Protein AF-A0A3B8XWA9-F1 (afdb_monomer)

pLDDT: mean 73.66, std 16.04, range [28.45, 91.81]

Nearest PDB structures (foldseek):
  8vh8-assembly4_D  TM=7.458E-01  e=8.414E-03  Pasteurella multocida
  8vh8-assembly2_B  TM=6.620E-01  e=1.532E-02  Pasteurella multocida
  8vh8-assembly3_C  TM=6.550E-01  e=2.068E-02  Pasteurella multocida
  8vh7-assembly2_B  TM=6.957E-01  e=3.767E-02  Pasteurella multocida
  8vh7-assembly1_A  TM=6.372E-01  e=3.767E-02  Pasteurella multocida

Secondary structure (DSSP, 8-state):
--------HHHHHHH-HHHHHHHHHHHHHT---HHHHHHH-HHHHHHT--HHHHIIIIITTTT--SBTTB-HHHHHHH-HHHHHHT--HHHHIIIIITTTT--SS-------HHHHHHHHT-S-----HHHHHHHH-SSPPEEEEEPPS-HHHHHHHHHHHHH--TT--EEEEEE-GGGHHHHHHHHHHSTT-TTEEEEE-TT-SSHHHHHHHHHHHHTTS-EEE--TT--PPTTHHHHHHHHHTTSTT--------TTS-TT--S--

Mean predicted aligned error: 17.24 Å

Radius of gyration: 25.48 Å; Cα contacts (8 Å, |Δi|>4): 300; chains: 1; bounding box: 52×44×78 Å

Foldseek 3Di:
DDPPDADPLVCCVVVPVPVNVVLVLVVVVPQADQVVQCVVCVVVVVVPYRSSVCCQPPVLVVQHGRHPQAGSVVQCVVCVVCVVVPDRSVSCCSPPVVVVVHGRYDPCPPPQPVNVVVVVVPPDDPPDPVLVVLLVDFDAEEEEEEDDPDLVLLLQQVVLCVVAVPRLYQYEYEYEPVCVVSLVVSCVVCVVPPSYHYDYDNQPPDDVSVVVVQVVVCPGHHYHYDYSNDRDGHCRVVNFSSVQSVDPPRDGDDDDDPPDDPPPPDDD

Structure (mmCIF, N/CA/C/O backbone):
data_AF-A0A3B8XWA9-F1
#
_entry.id   AF-A0A3B8XWA9-F1
#
loop_
_atom_site.group_PDB
_atom_site.id
_atom_site.type_symbol
_atom_site.label_atom_id
_atom_site.label_alt_id
_atom_site.label_comp_id
_atom_site.label_asym_id
_atom_site.label_entity_id
_atom_site.label_seq_id
_atom_site.pdbx_PDB_ins_code
_atom_site.Cartn_x
_atom_site.Cartn_y
_atom_site.Cartn_z
_atom_site.occupancy
_atom_site.B_iso_or_equiv
_atom_site.auth_seq_id
_atom_site.auth_comp_id
_atom_site.auth_asym_id
_atom_site.auth_atom_id
_atom_site.pdbx_PDB_model_num
ATOM 1 N N . MET A 1 1 ? -20.666 -5.558 46.101 1.00 30.00 1 MET A N 1
ATOM 2 C CA . MET A 1 1 ? -21.770 -5.109 45.220 1.00 30.00 1 MET A CA 1
ATOM 3 C C . MET A 1 1 ? -21.198 -4.136 44.196 1.00 30.00 1 MET A C 1
ATOM 5 O O . MET A 1 1 ? -20.876 -3.016 44.558 1.00 30.00 1 MET A O 1
ATOM 9 N N . SER A 1 2 ? -20.956 -4.597 42.965 1.00 31.28 2 SER A N 1
ATOM 10 C CA . SER A 1 2 ? -20.293 -3.818 41.907 1.00 31.28 2 SER A CA 1
ATOM 11 C C . SER A 1 2 ? -21.334 -3.043 41.097 1.00 31.28 2 SER A C 1
ATOM 13 O O . SER A 1 2 ? -22.046 -3.619 40.278 1.00 31.28 2 SER A O 1
ATOM 15 N N . PHE A 1 3 ? -21.460 -1.740 41.350 1.00 36.22 3 PHE A N 1
ATOM 16 C CA . PHE A 1 3 ? -22.240 -0.825 40.513 1.00 36.22 3 PHE A CA 1
ATOM 17 C C . PHE A 1 3 ? -21.370 -0.359 39.336 1.00 36.22 3 PHE A C 1
ATOM 19 O O . PHE A 1 3 ? -20.832 0.741 39.345 1.00 36.22 3 PHE A O 1
ATOM 26 N N . ARG A 1 4 ? -21.220 -1.197 38.307 1.00 38.09 4 ARG A N 1
ATOM 27 C CA . ARG A 1 4 ? -20.762 -0.751 36.979 1.00 38.09 4 ARG A CA 1
ATOM 28 C C . ARG A 1 4 ? -21.943 -0.790 36.014 1.00 38.09 4 ARG A C 1
ATOM 30 O O . ARG A 1 4 ? -21.987 -1.598 35.098 1.00 38.09 4 ARG A O 1
ATOM 37 N N . LYS A 1 5 ? -22.949 0.049 36.272 1.00 40.16 5 LYS A N 1
ATOM 38 C CA . LYS A 1 5 ? -23.930 0.410 35.242 1.00 40.16 5 LYS A CA 1
ATOM 39 C C . LYS A 1 5 ? -23.351 1.591 34.472 1.00 40.16 5 LYS A C 1
ATOM 41 O O . LYS A 1 5 ? -22.810 2.498 35.101 1.00 40.16 5 LYS A O 1
ATOM 46 N N . ALA A 1 6 ? -23.427 1.529 33.144 1.00 49.97 6 ALA A N 1
ATOM 47 C CA . ALA A 1 6 ? -22.939 2.556 32.233 1.00 49.97 6 ALA A CA 1
ATOM 48 C C . ALA A 1 6 ? -23.319 3.953 32.742 1.00 49.97 6 ALA A C 1
ATOM 50 O O . ALA A 1 6 ? -24.500 4.242 32.935 1.00 49.97 6 ALA A O 1
ATOM 51 N N . VAL A 1 7 ? -22.321 4.801 33.000 1.00 54.22 7 VAL A N 1
ATOM 52 C CA . VAL A 1 7 ? -22.567 6.215 33.282 1.00 54.22 7 VAL A CA 1
ATOM 53 C C . VAL A 1 7 ? -23.039 6.825 31.962 1.00 54.22 7 VAL A C 1
ATOM 55 O O . VAL A 1 7 ? -22.277 6.795 30.995 1.00 54.22 7 VAL A O 1
ATOM 58 N N . PRO A 1 8 ? -24.274 7.348 31.873 1.00 64.56 8 PRO A N 1
ATOM 59 C CA . PRO A 1 8 ? -24.744 7.990 30.652 1.00 64.56 8 PRO A CA 1
ATOM 60 C C . PRO A 1 8 ? -23.759 9.088 30.237 1.00 64.56 8 PRO A C 1
ATOM 62 O O . PRO A 1 8 ? -23.341 9.870 31.095 1.00 64.56 8 PRO A O 1
ATOM 65 N N . ARG A 1 9 ? -23.411 9.187 28.942 1.00 66.38 9 ARG A N 1
ATOM 66 C CA . ARG A 1 9 ? -22.448 10.187 28.42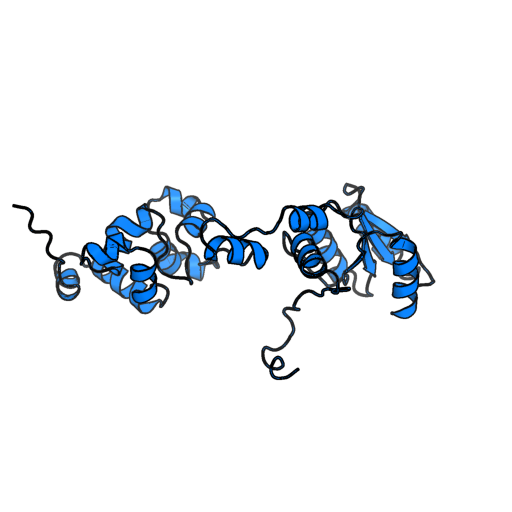0 1.00 66.38 9 ARG A CA 1
ATOM 67 C C . ARG A 1 9 ? -22.746 11.617 28.908 1.00 66.38 9 ARG A C 1
ATOM 69 O O . ARG A 1 9 ? -21.832 12.408 29.121 1.00 66.38 9 ARG A O 1
ATOM 76 N N . LEU A 1 10 ? -24.021 11.921 29.170 1.00 61.59 10 LEU A N 1
ATOM 77 C CA . LEU A 1 10 ? -24.498 13.186 29.734 1.00 61.59 10 LEU A CA 1
ATOM 78 C C . LEU A 1 10 ? -23.863 13.543 31.095 1.00 61.59 10 LEU A C 1
ATOM 80 O O . LEU A 1 10 ? -23.607 14.715 31.364 1.00 61.59 10 LEU A O 1
ATOM 84 N N . LEU A 1 11 ? -23.581 12.547 31.942 1.00 66.69 11 LEU A N 1
ATOM 85 C CA . LEU A 1 11 ? -22.991 12.744 33.268 1.00 66.69 11 LEU A CA 1
ATOM 86 C C . LEU A 1 11 ? -21.462 12.867 33.229 1.00 66.69 11 LEU A C 1
ATOM 88 O O . LEU A 1 11 ? -20.888 13.438 34.155 1.00 66.69 11 LEU A O 1
ATOM 92 N N . LEU A 1 12 ? -20.788 12.427 32.157 1.00 70.31 12 LEU A N 1
ATOM 93 C CA . LEU A 1 12 ? -19.329 12.582 32.033 1.00 70.31 12 LEU A CA 1
ATOM 94 C C . LEU A 1 12 ? -18.908 14.050 32.112 1.00 70.31 12 LEU A C 1
ATOM 96 O O . LEU A 1 12 ? -17.922 14.370 32.760 1.00 70.31 12 LEU A O 1
ATOM 100 N N . ARG A 1 13 ? -19.705 14.970 31.556 1.00 68.12 13 ARG A N 1
ATOM 101 C CA . ARG A 1 13 ? -19.424 16.417 31.622 1.00 68.12 13 ARG A CA 1
ATOM 102 C C . ARG A 1 13 ? -19.354 16.968 33.053 1.00 68.12 13 ARG A C 1
ATOM 104 O O . ARG A 1 13 ? -18.745 18.017 33.265 1.00 68.12 13 ARG A O 1
ATOM 111 N N . LEU A 1 14 ? -19.978 16.284 34.012 1.00 66.44 14 LEU A N 1
ATOM 112 C CA . LEU A 1 14 ? -20.013 16.681 35.417 1.00 66.44 14 LEU A CA 1
ATOM 113 C C . LEU A 1 14 ? -18.864 16.067 36.226 1.00 66.44 14 LEU A C 1
ATOM 115 O O . LEU A 1 14 ? -18.338 16.741 37.106 1.00 66.44 14 LEU A O 1
ATOM 119 N N . PHE A 1 15 ? -18.467 14.828 35.920 1.00 73.44 15 PHE A N 1
ATOM 120 C CA . PHE A 1 15 ? -17.533 14.054 36.751 1.00 73.44 15 PHE A CA 1
ATOM 121 C C . PHE A 1 15 ? -16.150 13.832 36.125 1.00 73.44 15 PHE A C 1
ATOM 123 O O . PHE A 1 15 ? -15.192 13.618 36.859 1.00 73.44 15 PHE A O 1
ATOM 130 N N . ASP A 1 16 ? -16.028 13.909 34.799 1.00 77.75 16 ASP A N 1
ATOM 131 C CA . ASP A 1 16 ? -14.776 13.703 34.065 1.00 77.75 16 ASP A CA 1
ATOM 132 C C . ASP A 1 16 ? -14.780 14.526 32.762 1.00 77.75 16 ASP A C 1
ATOM 134 O O . ASP A 1 16 ? -15.146 14.071 31.671 1.00 77.75 16 ASP A O 1
ATOM 138 N N . ARG A 1 17 ? -14.411 15.805 32.900 1.00 82.25 17 ARG A N 1
ATOM 139 C CA . ARG A 1 17 ? -14.421 16.774 31.792 1.00 82.25 17 ARG A CA 1
ATOM 140 C C . ARG A 1 17 ? -13.423 16.424 30.693 1.00 82.25 17 ARG A C 1
ATOM 142 O O . ARG A 1 17 ? -13.677 16.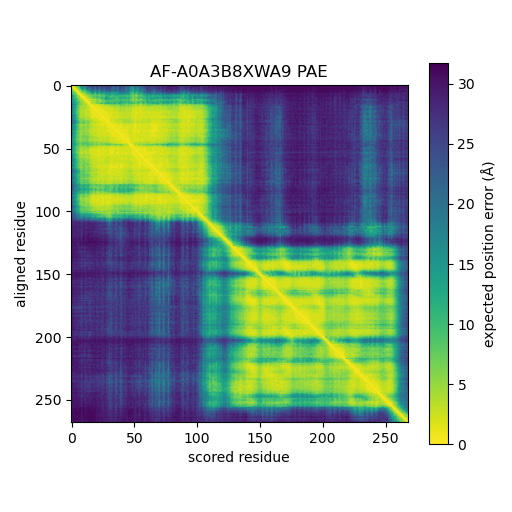747 29.533 1.00 82.25 17 ARG A O 1
ATOM 149 N N . GLU A 1 18 ? -12.304 15.803 31.051 1.00 83.12 18 GLU A N 1
ATOM 150 C CA . GLU A 1 18 ? -11.282 15.395 30.092 1.00 83.12 18 GLU A CA 1
ATOM 151 C C . GLU A 1 18 ? -11.801 14.245 29.229 1.00 83.12 18 GLU A C 1
ATOM 153 O O . GLU A 1 18 ? -11.830 14.362 28.001 1.00 83.12 18 GLU A O 1
ATOM 158 N N . LYS A 1 19 ? -12.350 13.197 29.854 1.00 83.19 19 LYS A N 1
ATOM 159 C CA . LYS A 1 19 ? -13.009 12.112 29.121 1.00 83.19 19 LYS A CA 1
ATOM 160 C C . LYS A 1 19 ? -14.159 12.631 28.261 1.00 83.19 19 LYS A C 1
ATOM 162 O O . LYS A 1 19 ? -14.264 12.249 27.100 1.00 83.19 19 LYS A O 1
ATOM 167 N N . ALA A 1 20 ? -14.980 13.554 28.766 1.00 84.06 20 ALA A N 1
ATOM 168 C CA . ALA A 1 20 ? -16.049 14.161 27.969 1.00 84.06 20 ALA A CA 1
ATOM 169 C C . ALA A 1 20 ? -15.527 14.920 26.729 1.00 84.06 20 ALA A C 1
ATOM 171 O O . ALA A 1 20 ? -16.173 14.889 25.674 1.00 84.06 20 ALA A O 1
ATOM 172 N N . ARG A 1 21 ? -14.358 15.576 26.824 1.00 87.06 21 ARG A N 1
ATOM 173 C CA . ARG A 1 21 ? -13.680 16.179 25.663 1.00 87.06 21 ARG A CA 1
ATOM 174 C C . ARG A 1 21 ? -13.218 15.114 24.676 1.00 87.06 21 ARG A C 1
ATOM 176 O O . ARG A 1 21 ? -13.464 15.288 23.489 1.00 87.06 21 ARG A O 1
ATOM 183 N N . HIS A 1 22 ? -12.596 14.033 25.143 1.00 90.62 22 HIS A N 1
ATOM 184 C CA . HIS A 1 22 ? -12.156 12.936 24.273 1.00 90.62 22 HIS A CA 1
ATOM 185 C C . HIS A 1 22 ? -13.323 12.274 23.538 1.00 90.62 22 HIS A C 1
ATOM 187 O O . HIS A 1 22 ? -13.231 12.065 22.332 1.00 90.62 22 HIS A O 1
ATOM 193 N N . VAL A 1 23 ? -14.444 12.040 24.226 1.00 88.69 23 VAL A N 1
ATOM 194 C CA . VAL A 1 23 ? -15.682 11.545 23.603 1.00 88.69 23 VAL A CA 1
ATOM 195 C C . VAL A 1 23 ? -16.131 12.485 22.484 1.00 88.69 23 VAL A C 1
ATOM 197 O O . VAL A 1 23 ? -16.277 12.054 21.346 1.00 88.69 23 VAL A O 1
ATOM 200 N N . SER A 1 24 ? -16.258 13.781 22.785 1.00 89.44 24 SER A N 1
ATOM 201 C CA . SER A 1 24 ? -16.711 14.776 21.800 1.00 89.44 24 SER A CA 1
ATOM 202 C C . SER A 1 24 ? -15.750 14.891 20.606 1.00 89.44 24 SER A C 1
ATOM 204 O O . SER A 1 24 ? -16.184 15.098 19.476 1.00 89.44 24 SER A O 1
ATOM 206 N N . LEU A 1 25 ? -14.441 14.757 20.851 1.00 91.38 25 LEU A N 1
ATOM 207 C CA . LEU A 1 25 ? -13.406 14.808 19.819 1.00 91.38 25 LEU A CA 1
ATOM 208 C C . LEU A 1 25 ? -13.497 13.607 18.868 1.00 91.38 25 LEU A C 1
ATOM 210 O O . LEU A 1 25 ? -13.414 13.782 17.655 1.00 91.38 25 LEU A O 1
ATOM 214 N N . ILE A 1 26 ? -13.680 12.403 19.416 1.00 91.75 26 ILE A N 1
ATOM 215 C CA . ILE A 1 26 ? -13.811 11.174 18.630 1.00 91.75 26 ILE A CA 1
ATOM 216 C C . ILE A 1 26 ? -15.114 11.192 17.826 1.00 91.75 26 ILE A C 1
ATOM 218 O O . ILE A 1 26 ? -15.071 10.967 16.618 1.00 91.75 26 ILE A O 1
ATOM 222 N N . GLU A 1 27 ? -16.247 11.520 18.450 1.00 88.50 27 GLU A N 1
ATOM 223 C CA . GLU A 1 27 ? -17.543 11.612 17.759 1.00 88.50 27 GLU A CA 1
ATOM 224 C C . GLU A 1 27 ? -17.496 12.619 16.605 1.00 88.50 27 GLU A C 1
ATOM 226 O O . GLU A 1 27 ? -17.903 12.308 15.488 1.00 88.50 27 GLU A O 1
ATOM 231 N N . GLY A 1 28 ? -16.937 13.809 16.848 1.00 87.81 28 GLY A N 1
ATOM 232 C CA . GLY A 1 28 ? -16.822 14.855 15.832 1.00 87.81 28 GLY A CA 1
ATOM 233 C C . GLY A 1 28 ? -15.852 14.526 14.693 1.00 87.81 28 GLY A C 1
ATOM 234 O O . GLY A 1 28 ? -15.875 15.200 13.666 1.00 87.81 28 GLY A O 1
ATOM 235 N N . SER A 1 29 ? -14.999 13.509 14.854 1.00 89.56 29 SER A N 1
ATOM 236 C CA . SER A 1 29 ? -14.026 13.122 13.829 1.00 89.56 29 SER A CA 1
ATOM 237 C C . SER A 1 29 ? -14.597 12.242 12.718 1.00 89.56 29 SER A C 1
ATOM 239 O O . SER A 1 29 ? -14.017 12.202 11.635 1.00 89.56 29 SER A O 1
ATOM 241 N N . GLY A 1 30 ? -15.685 11.511 12.989 1.00 88.31 30 GLY A N 1
ATOM 242 C CA . GLY A 1 30 ? -16.221 10.487 12.085 1.00 88.31 30 GLY A CA 1
ATOM 243 C C . GLY A 1 30 ? -15.343 9.235 11.925 1.00 88.31 30 GLY A C 1
ATOM 244 O O . GLY A 1 30 ? -15.622 8.417 11.058 1.00 88.31 30 GLY A O 1
ATOM 245 N N . LEU A 1 31 ? -14.282 9.071 12.727 1.00 87.75 31 LEU A N 1
ATOM 246 C CA . LEU A 1 31 ? -13.380 7.908 12.658 1.00 87.75 31 LEU A CA 1
ATOM 247 C C . LEU A 1 31 ? -13.811 6.735 13.545 1.00 87.75 31 LEU A C 1
ATOM 249 O O . LEU A 1 31 ? -13.231 5.657 13.442 1.00 87.75 31 LEU A O 1
ATOM 253 N N . PHE A 1 32 ? -14.794 6.946 14.423 1.00 91.81 32 PHE A N 1
ATOM 254 C CA . PHE A 1 32 ? -15.370 5.894 15.253 1.00 91.81 32 PHE A CA 1
ATOM 255 C C . PHE A 1 32 ? -16.709 5.454 14.672 1.00 91.81 32 PHE A C 1
ATOM 257 O O . PHE A 1 32 ? -17.654 6.244 14.637 1.00 91.81 32 PHE A O 1
ATOM 264 N N . ASP A 1 33 ? -16.782 4.197 14.250 1.00 89.38 33 ASP A N 1
ATOM 265 C CA . ASP A 1 33 ? -17.985 3.594 13.688 1.00 89.38 33 ASP A CA 1
ATOM 266 C C . ASP A 1 33 ? -18.582 2.628 14.716 1.00 89.38 33 ASP A C 1
ATOM 268 O O . ASP A 1 33 ? -18.026 1.570 15.003 1.00 89.38 33 ASP A O 1
ATOM 272 N N . VAL A 1 34 ? -19.706 3.030 15.313 1.00 88.12 34 VAL A N 1
ATOM 273 C CA . VAL A 1 34 ? -20.351 2.283 16.401 1.00 88.12 34 VAL A CA 1
ATOM 274 C C . VAL A 1 34 ? -20.854 0.923 15.924 1.00 88.12 34 VAL A C 1
ATOM 276 O O . VAL A 1 34 ? -20.669 -0.072 16.629 1.00 88.12 34 VAL A O 1
ATOM 279 N N . ASP A 1 35 ? -21.490 0.883 14.755 1.00 88.19 35 ASP A N 1
ATOM 280 C CA . ASP A 1 35 ? -22.113 -0.331 14.231 1.00 88.19 35 ASP A CA 1
ATOM 281 C C . ASP A 1 35 ? -21.033 -1.333 13.815 1.00 88.19 35 ASP A C 1
ATOM 283 O O . ASP A 1 35 ? -21.095 -2.506 14.194 1.00 88.19 35 ASP A O 1
ATOM 287 N N . TRP A 1 36 ? -19.984 -0.848 13.144 1.00 87.81 36 TRP A N 1
ATOM 288 C CA . TRP A 1 36 ? -18.813 -1.652 12.801 1.00 87.81 36 TRP A CA 1
ATOM 289 C C . TRP A 1 36 ? -18.099 -2.179 14.050 1.00 87.81 36 TRP A C 1
ATOM 291 O O . TRP A 1 36 ? -17.808 -3.370 14.137 1.00 87.81 36 TRP A O 1
ATOM 301 N N . TYR A 1 37 ? -17.871 -1.330 15.058 1.00 86.06 37 TYR A N 1
ATOM 302 C CA . TYR A 1 37 ? -17.159 -1.719 16.279 1.00 86.06 37 TYR A CA 1
ATOM 303 C C . TYR A 1 37 ? -17.893 -2.826 17.045 1.00 86.06 37 TYR A C 1
ATOM 305 O O . TYR A 1 37 ? -17.273 -3.750 17.569 1.00 86.06 37 TYR A O 1
ATOM 313 N N . LEU A 1 38 ? -19.225 -2.762 17.103 1.00 85.56 38 LEU A N 1
ATOM 314 C CA . LEU A 1 38 ? -20.043 -3.799 17.733 1.00 85.56 38 LEU A CA 1
ATOM 315 C C . LEU A 1 38 ? -20.097 -5.095 16.916 1.00 85.56 38 LEU A C 1
ATOM 317 O O . LEU A 1 38 ? -20.190 -6.177 17.503 1.00 85.56 38 LEU A O 1
ATOM 321 N N . GLN A 1 39 ? -20.044 -4.992 15.588 1.00 84.44 39 GLN A N 1
ATOM 322 C CA . GLN A 1 39 ? -19.980 -6.143 14.693 1.00 84.44 39 GLN A CA 1
ATOM 323 C C . GLN A 1 39 ? -18.631 -6.869 14.805 1.00 84.44 39 GLN A C 1
ATOM 325 O O . GLN A 1 39 ? -18.611 -8.097 14.907 1.00 84.44 39 GLN A O 1
ATOM 330 N N . GLU A 1 40 ? -17.530 -6.117 14.835 1.00 82.44 40 GLU A N 1
ATOM 331 C CA . GLU A 1 40 ? -16.162 -6.644 14.908 1.00 82.44 40 GLU A CA 1
ATOM 332 C C . GLU A 1 40 ? -15.822 -7.186 16.306 1.00 82.44 40 GLU A C 1
ATOM 334 O O . GLU A 1 40 ? -15.096 -8.174 16.441 1.00 82.44 40 GLU A O 1
ATOM 339 N N . TYR A 1 41 ? -16.400 -6.597 17.362 1.00 84.56 41 TYR A N 1
ATOM 340 C CA . TYR A 1 41 ? -16.145 -6.977 18.754 1.00 84.56 41 TYR A CA 1
ATOM 341 C C . TYR A 1 41 ? -17.406 -7.482 19.485 1.00 84.56 41 TYR A C 1
ATOM 343 O O . TYR A 1 41 ? -17.985 -6.777 20.324 1.00 84.56 41 TYR A O 1
ATOM 351 N N . PRO A 1 42 ? -17.828 -8.747 19.248 1.00 84.06 42 PRO A N 1
ATOM 352 C CA . PRO A 1 42 ? -19.021 -9.325 19.872 1.00 84.06 42 PRO A CA 1
ATOM 353 C C . PRO A 1 42 ? -18.983 -9.400 21.403 1.00 84.06 42 PRO A C 1
ATOM 355 O O . PRO A 1 42 ? -20.027 -9.506 22.046 1.00 84.06 42 PRO A O 1
ATOM 358 N N . ASP A 1 43 ? -17.799 -9.404 22.016 1.00 82.94 43 ASP A N 1
ATOM 359 C CA . ASP A 1 43 ? -17.637 -9.338 23.470 1.00 82.94 43 ASP A CA 1
ATOM 360 C C . ASP A 1 43 ? -18.117 -7.992 24.033 1.00 82.94 43 ASP A C 1
ATOM 362 O O . ASP A 1 43 ? -18.822 -7.971 25.046 1.00 82.94 43 ASP A O 1
ATOM 366 N N . VAL A 1 44 ? -17.850 -6.893 23.322 1.00 86.12 44 VAL A N 1
ATOM 367 C CA . VAL A 1 44 ? -18.361 -5.557 23.663 1.00 86.12 44 VAL A CA 1
ATOM 368 C C . VAL A 1 44 ? -19.871 -5.511 23.472 1.00 86.12 44 VAL A C 1
ATOM 370 O O . VAL A 1 44 ? -20.579 -5.068 24.380 1.00 86.12 44 VAL A O 1
ATOM 373 N N . ALA A 1 45 ? -20.381 -6.065 22.368 1.00 80.62 45 ALA A N 1
ATOM 374 C CA . ALA A 1 45 ? -21.820 -6.142 22.107 1.00 80.62 45 ALA A CA 1
ATOM 375 C C . ALA A 1 45 ? -22.589 -6.876 23.220 1.00 80.62 45 ALA A C 1
ATOM 377 O O . ALA A 1 45 ? -23.667 -6.446 23.625 1.00 80.62 45 ALA A O 1
ATOM 378 N N . ARG A 1 46 ? -22.015 -7.950 23.777 1.00 83.62 46 ARG A N 1
ATOM 379 C CA . ARG A 1 46 ? -22.617 -8.704 24.895 1.00 83.62 46 ARG A CA 1
ATOM 380 C C . ARG A 1 46 ? -22.499 -7.997 26.246 1.00 83.62 46 ARG A C 1
ATOM 382 O O . ARG A 1 46 ? -23.251 -8.324 27.162 1.00 83.62 46 ARG A O 1
ATOM 389 N N . SER A 1 47 ? -21.556 -7.068 26.390 1.00 77.69 47 SER A N 1
ATOM 390 C CA . SER A 1 47 ? -21.291 -6.369 27.653 1.00 77.69 47 SER A CA 1
ATOM 391 C C . SER A 1 47 ? -22.288 -5.243 27.959 1.00 77.69 47 SER A C 1
ATOM 393 O O . SER A 1 47 ? -22.351 -4.783 29.101 1.00 77.69 47 SER A O 1
ATOM 395 N N . SER A 1 48 ? -23.068 -4.796 26.965 1.00 77.56 48 SER A N 1
ATOM 396 C CA . SER A 1 48 ? -23.979 -3.639 27.058 1.00 77.56 48 SER A CA 1
ATOM 397 C C . SER A 1 48 ? -23.301 -2.345 27.541 1.00 77.56 48 SER A C 1
ATOM 399 O O . SER A 1 48 ? -23.960 -1.450 28.078 1.00 77.56 48 SER A O 1
ATOM 401 N N . VAL A 1 49 ? -21.978 -2.244 27.385 1.00 82.00 49 VAL A N 1
ATOM 402 C CA . VAL A 1 49 ? -21.206 -1.026 27.640 1.00 82.00 49 VAL A CA 1
ATOM 403 C C . VAL A 1 49 ? -21.282 -0.130 26.409 1.00 82.00 49 VAL A C 1
ATOM 405 O O . VAL A 1 49 ? -21.371 -0.600 25.279 1.00 82.00 49 VAL A O 1
ATOM 408 N N . ASP A 1 50 ? -21.242 1.179 26.634 1.00 86.00 50 ASP A N 1
ATOM 409 C CA . ASP A 1 50 ? -21.114 2.159 25.564 1.00 86.00 50 ASP A CA 1
ATOM 410 C C . ASP A 1 50 ? -19.837 1.892 24.729 1.00 86.00 50 ASP A C 1
ATOM 412 O O . ASP A 1 50 ? -18.743 1.922 25.300 1.00 86.00 50 ASP A O 1
ATOM 416 N N . PRO A 1 51 ? -19.933 1.650 23.407 1.00 89.19 51 PRO A N 1
ATOM 417 C CA . PRO A 1 51 ? -18.788 1.218 22.595 1.00 89.19 51 PRO A CA 1
ATOM 418 C C . PRO A 1 51 ? -17.636 2.221 22.545 1.00 89.19 51 PRO A C 1
ATOM 420 O O . PRO A 1 51 ? -16.469 1.836 22.567 1.00 89.19 51 PRO A O 1
ATOM 423 N N . LEU A 1 52 ? -17.948 3.518 22.528 1.00 90.62 52 LEU A N 1
ATOM 424 C CA . LEU A 1 52 ? -16.933 4.567 22.472 1.00 90.62 52 LEU A CA 1
ATOM 425 C C . LEU A 1 52 ? -16.216 4.684 23.820 1.00 90.62 52 LEU A C 1
ATOM 427 O O . LEU A 1 52 ? -14.990 4.792 23.863 1.00 90.62 52 LEU A O 1
ATOM 431 N N . LEU A 1 53 ? -16.957 4.600 24.931 1.00 86.06 53 LEU A N 1
ATOM 432 C CA . LEU A 1 53 ? -16.340 4.549 26.260 1.00 86.06 53 LEU A CA 1
ATOM 433 C C . LEU A 1 53 ? -15.510 3.280 26.447 1.00 86.06 53 LEU A C 1
ATOM 435 O O . LEU A 1 53 ? -14.420 3.358 27.005 1.00 86.06 53 LEU A O 1
ATOM 439 N N . HIS A 1 54 ? -15.979 2.143 25.930 1.00 88.69 54 HIS A N 1
ATOM 440 C CA . HIS A 1 54 ? -15.195 0.913 25.914 1.00 88.69 54 HIS A CA 1
ATOM 441 C C . HIS A 1 54 ? -13.877 1.107 25.159 1.00 88.69 54 HIS A C 1
ATOM 443 O O . HIS A 1 54 ? -12.818 0.739 25.663 1.00 88.69 54 HIS A O 1
ATOM 449 N N . TYR A 1 55 ? -13.917 1.718 23.974 1.00 87.12 55 TYR A N 1
ATOM 450 C CA . TYR A 1 55 ? -12.713 2.000 23.202 1.00 87.12 55 TYR A CA 1
ATOM 451 C C . TYR A 1 55 ? -11.733 2.917 23.942 1.00 87.12 55 TYR A C 1
ATOM 453 O O . TYR A 1 55 ? -10.534 2.638 23.970 1.00 87.12 55 TYR A O 1
ATOM 461 N N . LEU A 1 56 ? -12.234 3.987 24.565 1.00 85.69 56 LEU A N 1
ATOM 462 C CA . LEU A 1 56 ? -11.410 4.918 25.337 1.00 85.69 56 LEU A CA 1
ATOM 463 C C . LEU A 1 56 ? -10.749 4.258 26.552 1.00 85.69 56 LEU A C 1
ATOM 465 O O . LEU A 1 56 ? -9.578 4.52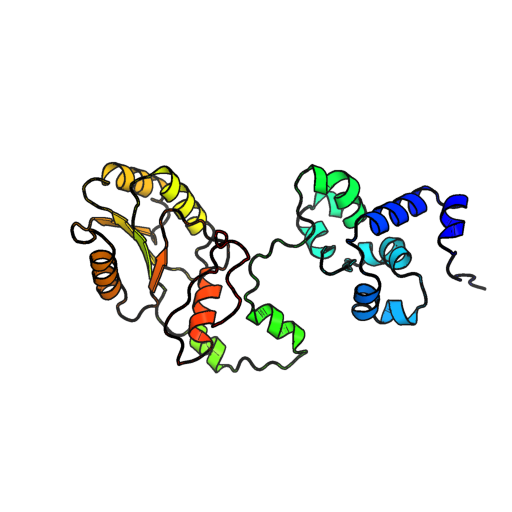8 26.806 1.00 85.69 56 LEU A O 1
ATOM 469 N N . ASP A 1 57 ? -11.489 3.420 27.281 1.00 81.12 57 ASP A N 1
ATOM 470 C CA . ASP A 1 57 ? -11.035 2.840 28.550 1.00 81.12 57 ASP A CA 1
ATOM 471 C C . ASP A 1 57 ? -10.207 1.563 28.379 1.00 81.12 57 ASP A C 1
ATOM 473 O O . ASP A 1 57 ? -9.306 1.305 29.176 1.00 81.12 57 ASP A O 1
ATOM 477 N N . PHE A 1 58 ? -10.507 0.766 27.351 1.00 80.69 58 PHE A N 1
ATOM 478 C CA . PHE A 1 58 ? -9.910 -0.557 27.148 1.00 80.69 58 PHE A CA 1
ATOM 479 C C . PHE A 1 58 ? -9.458 -0.764 25.705 1.00 80.69 58 PHE A C 1
ATOM 481 O O . PHE A 1 58 ? -8.310 -1.133 25.468 1.00 80.69 58 PHE A O 1
ATOM 488 N N . GLY A 1 59 ? -10.334 -0.487 24.734 1.00 81.44 59 GLY A N 1
ATOM 489 C CA . GLY A 1 59 ? -10.118 -0.887 23.343 1.00 81.44 59 GLY A CA 1
ATOM 490 C C . GLY A 1 59 ? -8.815 -0.366 22.739 1.00 81.44 59 GLY A C 1
ATOM 491 O O . GLY A 1 59 ? -8.114 -1.132 22.090 1.00 81.44 59 GLY A O 1
ATOM 492 N N . ALA A 1 60 ? -8.435 0.885 23.002 1.00 83.44 60 ALA A N 1
ATOM 493 C CA . ALA A 1 60 ? -7.174 1.430 22.502 1.00 83.44 60 ALA A CA 1
ATOM 494 C C . ALA A 1 60 ? -5.932 0.750 23.106 1.00 83.44 60 ALA A C 1
ATOM 496 O O . ALA A 1 60 ? -4.968 0.495 22.388 1.00 83.44 60 ALA A O 1
ATOM 497 N N . GLY A 1 61 ? -5.960 0.424 24.404 1.00 72.12 61 GLY A N 1
ATOM 498 C CA . GLY A 1 61 ? -4.878 -0.312 25.072 1.00 72.12 61 GLY A CA 1
ATOM 499 C C . GLY A 1 61 ? -4.794 -1.776 24.629 1.00 72.12 61 GLY A C 1
ATOM 500 O O . GLY A 1 61 ? -3.715 -2.357 24.597 1.00 72.12 61 GLY A O 1
ATOM 501 N N . GLU A 1 62 ? -5.924 -2.348 24.219 1.00 79.81 62 GLU A N 1
ATOM 502 C CA . GLU A 1 62 ? -6.025 -3.676 23.603 1.00 79.81 62 GLU A CA 1
ATOM 503 C C . GLU A 1 62 ? -5.732 -3.667 22.092 1.00 79.81 62 GLU A C 1
ATOM 505 O O . GLU A 1 62 ? -5.876 -4.696 21.435 1.00 79.81 62 GLU A O 1
ATOM 510 N N . LEU A 1 63 ? -5.320 -2.522 21.534 1.00 82.38 63 LEU A N 1
ATOM 511 C CA . LEU A 1 63 ? -5.040 -2.330 20.108 1.00 82.38 63 LEU A CA 1
ATOM 512 C C . LEU A 1 63 ? -6.238 -2.616 19.180 1.00 82.38 63 LEU A C 1
ATOM 514 O O . LEU A 1 63 ? -6.042 -2.943 18.010 1.00 82.38 63 LEU A O 1
ATOM 518 N N . ARG A 1 64 ? -7.471 -2.475 19.681 1.00 83.38 64 ARG A N 1
ATOM 519 C CA . ARG A 1 64 ? -8.699 -2.578 18.880 1.00 83.38 64 ARG A CA 1
ATOM 520 C C . ARG A 1 64 ? -8.855 -1.365 17.981 1.00 83.38 64 ARG A C 1
ATOM 522 O O . ARG A 1 64 ? -8.526 -0.251 18.384 1.00 83.38 64 ARG A O 1
ATOM 529 N N . ASP A 1 65 ? -9.414 -1.562 16.801 1.00 88.31 65 ASP A N 1
ATOM 530 C CA . ASP A 1 65 ? -9.641 -0.495 15.836 1.00 88.31 65 ASP A CA 1
ATOM 531 C C . ASP A 1 65 ? -11.001 0.177 16.112 1.00 88.31 65 ASP A C 1
ATOM 533 O O . ASP A 1 65 ? -11.969 -0.508 16.425 1.00 88.31 65 ASP A O 1
ATOM 537 N N . PRO A 1 66 ? -11.111 1.515 16.065 1.00 87.94 66 PRO A N 1
ATOM 538 C CA . PRO A 1 66 ? -12.365 2.241 16.296 1.00 87.94 66 PRO A CA 1
ATOM 539 C C . PRO A 1 66 ? -13.326 2.191 15.093 1.00 87.94 66 PRO A C 1
ATOM 541 O O . PRO A 1 66 ? -14.488 2.570 15.222 1.00 87.94 66 PRO A O 1
ATOM 544 N N . GLY A 1 67 ? -12.838 1.779 13.924 1.00 85.81 67 GLY A N 1
ATOM 545 C CA . GLY A 1 67 ? -13.570 1.767 12.664 1.00 85.81 67 GLY A CA 1
ATOM 546 C C . GLY A 1 67 ? -12.634 1.502 11.478 1.00 85.81 67 GLY A C 1
ATOM 547 O O . GLY A 1 67 ? -11.415 1.592 11.626 1.00 85.81 67 GLY A O 1
ATOM 548 N N . PRO A 1 68 ? -13.170 1.255 10.271 1.00 80.31 68 PRO A N 1
ATOM 549 C CA . PRO A 1 68 ? -12.370 0.927 9.083 1.00 80.31 68 PRO A CA 1
ATOM 550 C C . PRO A 1 68 ? -11.437 2.067 8.630 1.00 80.31 68 PRO A C 1
ATOM 552 O O . PRO A 1 68 ? -10.479 1.846 7.890 1.00 80.31 68 PRO A O 1
ATOM 555 N N . SER A 1 69 ? -11.703 3.293 9.081 1.00 81.56 69 SER A N 1
ATOM 556 C CA . SER A 1 69 ? -10.956 4.502 8.721 1.00 81.56 69 SER A CA 1
ATOM 557 C C . SER A 1 69 ? -9.800 4.825 9.676 1.00 81.56 69 SER A C 1
ATOM 559 O O . SER A 1 69 ? -9.178 5.881 9.534 1.00 81.56 69 SER A O 1
ATOM 561 N N . PHE A 1 70 ? -9.502 3.965 10.655 1.00 84.69 70 PHE A N 1
ATOM 562 C CA . PHE A 1 70 ? -8.360 4.139 11.553 1.00 84.69 70 PHE A CA 1
ATOM 563 C C . PHE A 1 70 ? -7.871 2.793 12.093 1.00 84.69 70 PHE A C 1
ATOM 565 O O . PHE A 1 70 ? -8.671 2.005 12.584 1.00 84.69 70 PHE A O 1
ATOM 572 N N . SER A 1 71 ? -6.558 2.551 12.066 1.00 84.25 71 SER A N 1
ATOM 573 C CA . SER A 1 71 ? -5.979 1.334 12.651 1.00 84.25 71 SER A CA 1
ATOM 574 C C . SER A 1 71 ? -5.108 1.668 13.857 1.00 84.25 71 SER A C 1
ATOM 576 O O . SER A 1 71 ? -4.026 2.240 13.718 1.00 84.25 71 SER A O 1
ATOM 578 N N . THR A 1 72 ? -5.568 1.280 15.042 1.00 82.38 72 THR A N 1
ATOM 579 C CA . THR A 1 72 ? -4.905 1.518 16.330 1.00 82.38 72 THR A CA 1
ATOM 580 C C . THR A 1 72 ? -3.588 0.771 16.413 1.00 82.38 72 THR A C 1
ATOM 582 O O . THR A 1 72 ? -2.563 1.356 16.767 1.00 82.38 72 THR A O 1
ATOM 585 N N . SER A 1 73 ? -3.605 -0.514 16.051 1.00 80.44 73 SER A N 1
ATOM 586 C CA . SER A 1 73 ? -2.415 -1.367 16.068 1.00 80.44 73 SER A CA 1
ATOM 587 C C . SER A 1 73 ? -1.340 -0.856 15.109 1.00 80.44 73 SER A C 1
ATOM 589 O O . SER A 1 73 ? -0.174 -0.723 15.490 1.00 80.44 73 SER A O 1
ATOM 591 N N . TRP A 1 74 ? -1.731 -0.496 13.883 1.00 79.06 74 TRP A N 1
ATOM 592 C CA . TRP A 1 74 ? -0.797 0.045 12.906 1.00 79.06 74 TRP A CA 1
ATOM 593 C C . TRP A 1 74 ? -0.254 1.406 13.345 1.00 79.06 74 TRP A C 1
ATOM 595 O O . TRP A 1 74 ? 0.962 1.586 13.353 1.00 79.06 74 TRP A O 1
ATOM 605 N N . TYR A 1 75 ? -1.121 2.331 13.764 1.00 80.62 75 TYR A N 1
ATOM 606 C CA . TYR A 1 75 ? -0.714 3.678 14.162 1.00 80.62 75 TYR A CA 1
ATOM 607 C C . TYR A 1 75 ? 0.282 3.648 15.329 1.00 80.62 75 TYR A C 1
ATOM 609 O O . TYR A 1 75 ? 1.309 4.320 15.284 1.00 80.62 75 TYR A O 1
ATOM 617 N N . ALA A 1 76 ? 0.028 2.812 16.342 1.00 80.31 76 ALA A N 1
ATOM 618 C CA . ALA A 1 76 ? 0.940 2.634 17.470 1.00 80.31 76 ALA A CA 1
ATOM 619 C C . ALA A 1 76 ? 2.303 2.048 17.054 1.00 80.31 76 ALA A C 1
ATOM 621 O O . ALA A 1 76 ? 3.323 2.389 17.649 1.00 80.31 76 ALA A O 1
ATOM 622 N N . SER A 1 77 ? 2.334 1.184 16.032 1.00 75.25 77 SER A N 1
ATOM 623 C CA . SER A 1 77 ? 3.579 0.607 15.504 1.00 75.25 77 SER A CA 1
ATOM 624 C C . SER A 1 77 ? 4.360 1.560 14.592 1.00 75.25 77 SER A C 1
ATOM 626 O O . SER A 1 77 ? 5.589 1.543 14.599 1.00 75.25 77 SER A O 1
ATOM 628 N N . ALA A 1 78 ? 3.656 2.385 13.812 1.00 71.06 78 ALA A N 1
ATOM 629 C CA . ALA A 1 78 ? 4.244 3.315 12.852 1.00 71.06 78 ALA A CA 1
ATOM 630 C C . ALA A 1 78 ? 4.850 4.552 13.530 1.00 71.06 78 AL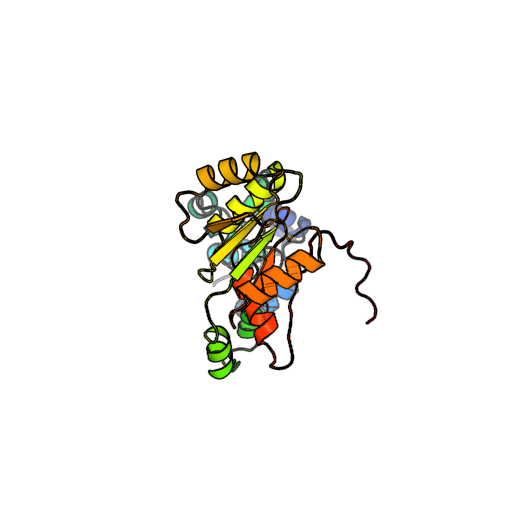A A C 1
ATOM 632 O O . ALA A 1 78 ? 5.801 5.123 13.001 1.00 71.06 78 ALA A O 1
ATOM 633 N N . TYR A 1 79 ? 4.324 4.923 14.702 1.00 79.75 79 TYR A N 1
ATOM 634 C CA . TYR A 1 79 ? 4.756 6.072 15.499 1.00 79.75 79 TYR A CA 1
ATOM 635 C C . TYR A 1 79 ? 5.115 5.610 16.925 1.00 79.75 79 TYR A C 1
ATOM 637 O O . TYR A 1 79 ? 4.301 5.746 17.848 1.00 79.75 79 TYR A O 1
ATOM 645 N N . PRO A 1 80 ? 6.306 5.005 17.127 1.00 71.31 80 PRO A N 1
ATOM 646 C CA . PRO A 1 80 ? 6.696 4.381 18.395 1.00 71.31 80 PRO A CA 1
ATOM 647 C C . PRO A 1 80 ? 6.668 5.332 19.598 1.00 71.31 80 PRO A C 1
ATOM 649 O O . PRO A 1 80 ? 6.425 4.894 20.722 1.00 71.31 80 PRO A O 1
ATOM 652 N N . GLU A 1 81 ? 6.873 6.631 19.376 1.00 74.75 81 GLU A N 1
ATOM 653 C CA . GLU A 1 81 ? 6.750 7.684 20.386 1.00 74.75 81 GLU A CA 1
ATOM 654 C C . GLU A 1 81 ? 5.336 7.768 20.983 1.00 74.75 81 GLU A C 1
ATOM 656 O O . GLU A 1 81 ? 5.180 8.029 22.178 1.00 74.75 81 GLU A O 1
ATOM 661 N N . VAL A 1 82 ? 4.308 7.459 20.188 1.00 72.31 82 VAL A N 1
ATOM 662 C CA . VAL A 1 82 ? 2.913 7.402 20.641 1.00 72.31 82 VAL A CA 1
ATOM 663 C C . VAL A 1 82 ? 2.693 6.145 21.472 1.00 72.31 82 VAL A C 1
ATOM 665 O O . VAL A 1 82 ? 2.166 6.236 22.581 1.00 72.31 82 VAL A O 1
ATOM 668 N N . GLY A 1 83 ? 3.166 4.992 20.987 1.00 62.44 83 GLY A N 1
ATOM 669 C CA . GLY A 1 83 ? 3.086 3.724 21.717 1.00 62.44 83 GLY A CA 1
ATOM 670 C C . GLY A 1 83 ? 3.792 3.780 23.077 1.00 62.44 83 GLY A C 1
ATOM 671 O O . GLY A 1 83 ? 3.249 3.308 24.075 1.00 62.44 83 GLY A O 1
ATOM 672 N N . ALA A 1 84 ? 4.960 4.426 23.144 1.00 64.19 84 ALA A N 1
ATOM 673 C CA . ALA A 1 84 ? 5.734 4.591 24.375 1.00 64.19 84 ALA A CA 1
ATOM 674 C C . ALA A 1 84 ? 5.092 5.566 25.379 1.00 64.19 84 ALA A C 1
ATOM 676 O O . ALA A 1 84 ? 5.297 5.426 26.584 1.00 64.19 84 ALA A O 1
ATOM 677 N N . SER A 1 85 ? 4.305 6.539 24.905 1.00 69.88 85 SER A N 1
ATOM 678 C CA . SER A 1 85 ? 3.627 7.518 25.767 1.00 69.88 85 SER A CA 1
ATOM 679 C C . SER A 1 85 ? 2.425 6.948 26.532 1.00 69.88 85 SER A C 1
ATOM 681 O O . SER A 1 85 ? 1.942 7.579 27.472 1.00 69.88 85 SER A O 1
ATOM 683 N N . GLY A 1 86 ? 1.906 5.783 26.119 1.00 69.88 86 GLY A N 1
ATOM 684 C CA . GLY A 1 86 ? 0.656 5.220 26.642 1.00 69.88 86 GLY A CA 1
ATOM 685 C C . GLY A 1 86 ? -0.591 6.043 26.288 1.00 69.88 86 GLY A C 1
ATOM 686 O O . GLY A 1 86 ? -1.681 5.754 26.785 1.00 69.88 86 GLY A O 1
ATOM 687 N N . GLN A 1 87 ? -0.456 7.071 25.446 1.00 80.25 87 GLN A N 1
ATOM 688 C CA . GLN A 1 87 ? -1.575 7.880 24.982 1.00 80.25 87 GLN A CA 1
ATOM 689 C C . GLN A 1 87 ? -2.449 7.081 24.009 1.00 80.25 87 GLN A C 1
ATOM 691 O O . GLN A 1 87 ? -1.952 6.312 23.188 1.00 80.25 87 GLN A O 1
ATOM 696 N N . ASN A 1 88 ? -3.767 7.296 24.061 1.00 88.19 88 ASN A N 1
ATOM 697 C CA . ASN A 1 88 ? -4.699 6.696 23.108 1.00 88.19 88 ASN A CA 1
ATOM 698 C C . ASN A 1 88 ? -4.323 7.109 21.661 1.00 88.19 88 ASN A C 1
ATOM 700 O O . ASN A 1 88 ? -4.348 8.311 21.364 1.00 88.19 88 ASN A O 1
ATOM 704 N N . PRO A 1 89 ? -4.025 6.153 20.754 1.00 88.62 89 PRO A N 1
ATOM 705 C CA . PRO A 1 89 ? -3.564 6.446 19.394 1.00 88.62 89 PRO A CA 1
ATOM 706 C C . PRO A 1 89 ? -4.502 7.349 18.588 1.00 88.62 89 PRO A C 1
ATOM 708 O O . PRO A 1 89 ? -4.047 8.274 17.915 1.00 88.62 89 PRO A O 1
ATOM 711 N N . LEU A 1 90 ? -5.819 7.142 18.701 1.00 91.38 90 LEU A N 1
ATOM 712 C CA . LEU A 1 90 ? -6.807 7.956 17.988 1.00 91.38 90 LEU A CA 1
ATOM 713 C C . LEU A 1 90 ? -6.844 9.391 18.526 1.00 91.38 90 LEU A C 1
ATOM 715 O O . LEU A 1 90 ? -6.933 10.341 17.751 1.00 91.38 90 LEU A O 1
ATOM 719 N N . ILE A 1 91 ? -6.726 9.573 19.843 1.00 91.81 91 ILE A N 1
ATOM 720 C CA . ILE A 1 91 ? -6.657 10.912 20.444 1.00 91.81 91 ILE A CA 1
ATOM 721 C C . ILE A 1 91 ? -5.380 11.632 20.016 1.00 91.81 91 ILE A C 1
ATOM 723 O O . ILE A 1 91 ? -5.439 12.805 19.635 1.00 91.81 91 ILE A O 1
ATOM 727 N N . HIS A 1 92 ? -4.237 10.943 20.027 1.00 90.94 92 HIS A N 1
ATOM 728 C CA . HIS A 1 92 ? -2.985 11.517 19.537 1.00 90.94 92 HIS A CA 1
ATOM 729 C C . HIS A 1 92 ? -3.118 11.943 18.068 1.00 90.94 92 HIS A C 1
ATOM 731 O O . HIS A 1 92 ? -2.765 13.068 17.708 1.00 90.94 92 HIS A O 1
ATOM 737 N N . TYR A 1 93 ? -3.680 11.083 17.217 1.00 88.94 93 TYR A N 1
ATOM 738 C CA . TYR A 1 93 ? -3.908 11.411 15.813 1.00 88.94 93 TYR A CA 1
ATOM 739 C C . TYR A 1 93 ? -4.781 12.661 15.640 1.00 88.94 93 TYR A C 1
ATOM 741 O O . TYR A 1 93 ? -4.413 13.576 14.902 1.00 88.94 93 TYR A O 1
ATOM 749 N N . LEU A 1 94 ? -5.906 12.737 16.354 1.00 90.25 94 LEU A N 1
ATOM 750 C CA . LEU A 1 94 ? -6.853 13.849 16.241 1.00 90.25 94 LEU A CA 1
ATOM 751 C C . LEU A 1 94 ? -6.317 15.174 16.792 1.00 90.25 94 LEU A C 1
ATOM 753 O O . LEU A 1 94 ? -6.741 16.233 16.333 1.00 90.25 94 LEU A O 1
ATOM 757 N N . THR A 1 95 ? -5.403 15.133 17.763 1.00 87.81 95 THR A N 1
ATOM 758 C CA . THR A 1 95 ? -4.855 16.340 18.405 1.00 87.81 95 THR A CA 1
ATOM 759 C C . THR A 1 95 ? -3.550 16.826 17.782 1.00 87.81 95 THR A C 1
ATOM 761 O O . THR A 1 95 ? -3.309 18.031 17.757 1.00 87.81 95 THR A O 1
ATOM 764 N N . GLN A 1 96 ? -2.714 15.911 17.287 1.00 85.38 96 GLN A N 1
ATOM 765 C CA . GLN A 1 96 ? -1.346 16.201 16.853 1.00 85.38 96 GLN A CA 1
ATOM 766 C C . GLN A 1 96 ? -1.040 15.576 15.492 1.00 85.38 96 GLN A C 1
ATOM 768 O O . GLN A 1 96 ? -0.664 16.285 14.557 1.00 85.38 96 GLN A O 1
ATOM 773 N N . GLY A 1 97 ? -1.248 14.261 15.362 1.00 82.62 97 GLY A N 1
ATOM 774 C CA . GLY A 1 97 ? -0.795 13.490 14.201 1.00 82.62 97 GLY A CA 1
ATOM 775 C C . GLY A 1 97 ? -1.349 14.001 12.871 1.00 82.62 97 GLY A C 1
ATOM 776 O O . GLY A 1 97 ? -0.598 14.163 11.914 1.00 82.62 97 GLY A O 1
ATOM 777 N N . ARG A 1 98 ? -2.638 14.356 12.815 1.00 83.19 98 ARG A N 1
ATOM 778 C CA . ARG A 1 98 ? -3.280 14.863 11.592 1.00 83.19 98 ARG A CA 1
ATOM 779 C C . ARG A 1 98 ? -2.652 16.167 11.092 1.00 83.19 98 ARG A C 1
ATOM 781 O O . ARG A 1 98 ? -2.489 16.337 9.890 1.00 83.19 98 ARG A O 1
ATOM 788 N N . ALA A 1 99 ? -2.295 17.077 11.998 1.00 76.69 99 ALA A N 1
ATOM 789 C CA . ALA A 1 99 ? -1.650 18.342 11.642 1.00 76.69 99 ALA A CA 1
ATOM 790 C C . ALA A 1 99 ? -0.177 18.152 11.239 1.00 76.69 99 ALA A C 1
ATOM 792 O O . ALA A 1 99 ? 0.343 18.921 10.437 1.00 76.69 99 ALA A O 1
ATOM 793 N N . GLN A 1 100 ? 0.473 17.111 11.765 1.00 78.75 100 GLN A N 1
ATOM 794 C CA . GLN A 1 100 ? 1.847 16.720 11.431 1.00 78.75 100 GLN A CA 1
ATOM 795 C C . GLN A 1 100 ? 1.937 15.851 10.160 1.00 78.75 100 GLN A C 1
ATOM 797 O O . GLN A 1 100 ? 3.029 15.453 9.767 1.00 78.75 100 GLN A O 1
ATOM 802 N N . GLY A 1 101 ? 0.807 15.564 9.500 1.00 76.75 101 GLY A N 1
ATOM 803 C CA . GLY A 1 101 ? 0.758 14.770 8.268 1.00 76.75 101 GLY A CA 1
ATOM 804 C C . GLY A 1 101 ? 0.830 13.254 8.479 1.00 76.75 101 GLY A C 1
ATOM 805 O O . GLY A 1 101 ? 1.099 12.518 7.532 1.00 76.75 101 GLY A O 1
ATOM 806 N N . PHE A 1 102 ? 0.599 12.763 9.699 1.00 79.44 102 PHE A N 1
ATOM 807 C CA . PHE A 1 102 ? 0.565 11.326 9.973 1.00 79.44 102 PHE A CA 1
ATOM 808 C C . PHE A 1 102 ? -0.647 10.676 9.308 1.00 79.44 102 PHE A C 1
ATOM 810 O O . PHE A 1 102 ? -1.683 11.310 9.112 1.00 79.44 102 PHE A O 1
ATOM 817 N N . THR A 1 103 ? -0.527 9.400 8.947 1.00 76.06 103 THR A N 1
ATOM 818 C CA . THR A 1 103 ? -1.640 8.662 8.330 1.00 76.06 103 THR A CA 1
ATOM 819 C C . THR A 1 103 ? -2.457 7.976 9.427 1.00 76.06 103 THR A C 1
ATOM 821 O O . THR A 1 103 ? -1.891 7.461 10.381 1.00 76.06 103 THR A O 1
ATOM 824 N N . ALA A 1 104 ? -3.790 8.004 9.337 1.00 72.06 104 ALA A N 1
ATOM 825 C CA . ALA A 1 104 ? -4.694 7.365 10.310 1.00 72.06 104 ALA A CA 1
ATOM 826 C C . ALA A 1 104 ? -4.877 5.860 10.076 1.00 72.06 104 ALA A C 1
ATOM 828 O O . ALA A 1 104 ? -5.127 5.078 10.992 1.00 72.06 104 ALA A O 1
ATOM 829 N N . VAL A 1 105 ? -4.786 5.469 8.815 1.00 67.06 105 VAL A N 1
ATOM 830 C CA . VAL A 1 105 ? -4.837 4.086 8.373 1.00 67.06 105 VAL A CA 1
ATOM 831 C C . VAL A 1 105 ? -3.436 3.657 8.011 1.00 67.06 105 VAL A C 1
ATOM 833 O O . VAL A 1 105 ? -2.619 4.478 7.593 1.00 67.06 105 VAL A O 1
ATOM 836 N N . ARG A 1 106 ? -3.181 2.351 8.079 1.00 58.16 106 ARG A N 1
ATOM 837 C CA . ARG A 1 106 ? -2.101 1.784 7.281 1.00 58.16 106 ARG A CA 1
ATOM 838 C C . ARG A 1 106 ? -2.279 2.345 5.868 1.00 58.16 106 ARG A C 1
ATOM 840 O O . ARG A 1 106 ? -3.377 2.171 5.325 1.00 58.16 106 ARG A O 1
ATOM 847 N N . PRO A 1 107 ? -1.277 3.038 5.278 1.00 49.56 107 PRO A N 1
ATOM 848 C CA . PRO A 1 107 ? -1.308 3.317 3.855 1.00 49.56 107 PRO A CA 1
ATOM 849 C C . PRO A 1 107 ? -1.724 2.015 3.202 1.00 49.56 107 PRO A C 1
ATOM 851 O O . PRO A 1 107 ? -1.281 0.957 3.663 1.00 49.56 107 PRO A O 1
ATOM 854 N N . ARG A 1 108 ? -2.579 2.048 2.182 1.00 48.25 108 ARG A N 1
ATOM 855 C CA . ARG A 1 108 ? -2.743 0.870 1.337 1.00 48.25 108 ARG A CA 1
ATOM 856 C C . ARG A 1 108 ? -1.393 0.635 0.635 1.00 48.25 108 ARG A C 1
ATOM 858 O O . ARG A 1 108 ? -1.259 0.859 -0.556 1.00 48.25 108 ARG A O 1
ATOM 865 N N . VAL A 1 109 ? -0.372 0.182 1.377 1.00 44.53 109 VAL A N 1
ATOM 866 C CA . VAL A 1 109 ? 0.534 -0.858 0.930 1.00 44.53 109 VAL A CA 1
ATOM 867 C C . VAL A 1 109 ? -0.457 -1.867 0.437 1.00 44.53 109 VAL A C 1
ATOM 869 O O . VAL A 1 109 ? -1.251 -2.360 1.240 1.00 44.53 109 VAL A O 1
ATOM 872 N N . HIS A 1 110 ? -0.544 -1.988 -0.876 1.00 44.81 110 HIS A N 1
ATOM 873 C CA . HIS A 1 110 ? -1.449 -2.902 -1.521 1.00 44.81 110 HIS A CA 1
ATOM 874 C C . HIS A 1 110 ? -1.102 -4.277 -0.940 1.00 44.81 110 HIS A C 1
ATOM 876 O O . HIS A 1 110 ? -0.171 -4.934 -1.400 1.00 44.81 110 HIS A O 1
ATOM 882 N N . VAL A 1 111 ? -1.787 -4.651 0.151 1.00 49.44 111 VAL A N 1
ATOM 883 C CA . VAL A 1 111 ? -2.009 -6.037 0.496 1.00 49.44 111 VAL A CA 1
ATOM 884 C C . VAL A 1 111 ? -2.686 -6.522 -0.756 1.00 49.44 111 VAL A C 1
ATOM 886 O O . VAL A 1 111 ? -3.699 -5.936 -1.156 1.00 49.44 111 VAL A O 1
ATOM 889 N N . PRO A 1 112 ? -2.047 -7.445 -1.466 1.00 51.03 112 PRO A N 1
ATOM 890 C CA . PRO A 1 112 ? -2.639 -7.943 -2.669 1.00 51.03 112 PRO A CA 1
ATOM 891 C C . PRO A 1 112 ? -4.114 -8.253 -2.442 1.00 51.03 112 PRO A C 1
ATOM 893 O O . PRO A 1 112 ? -4.448 -8.843 -1.416 1.00 51.03 112 PRO A O 1
ATOM 896 N N . TRP A 1 113 ? -5.002 -7.828 -3.343 1.00 46.78 113 TRP A N 1
ATOM 897 C CA . TRP A 1 113 ? -6.463 -7.955 -3.177 1.00 46.78 113 TRP A CA 1
ATOM 898 C C . TRP A 1 113 ? -6.911 -9.381 -2.780 1.00 46.78 113 TRP A C 1
ATOM 900 O O . TRP A 1 113 ? -7.978 -9.588 -2.201 1.00 46.78 113 TRP A O 1
ATOM 910 N N . TRP A 1 114 ? -6.082 -10.391 -3.059 1.00 51.19 114 TRP A N 1
ATOM 911 C CA . TRP A 1 114 ? -6.286 -11.780 -2.658 1.00 51.19 114 TRP A CA 1
ATOM 912 C C . TRP A 1 114 ? -5.903 -12.100 -1.201 1.00 51.19 114 TRP A C 1
ATOM 914 O O . TRP A 1 114 ? -6.492 -13.011 -0.622 1.00 51.19 114 TRP A O 1
ATOM 924 N N . GLU A 1 115 ? -4.953 -11.395 -0.582 1.00 46.53 115 GLU A N 1
ATOM 925 C CA . GLU A 1 115 ? -4.579 -11.560 0.833 1.00 46.53 115 GLU A CA 1
ATOM 926 C C . GLU A 1 115 ? -5.699 -11.050 1.760 1.00 46.53 115 GLU A C 1
ATOM 928 O O . GLU A 1 115 ? -6.007 -11.679 2.773 1.00 46.53 115 GLU A O 1
ATOM 933 N N . GLU A 1 116 ? -6.379 -9.976 1.352 1.00 47.72 116 GLU A N 1
ATOM 934 C CA . GLU A 1 116 ? -7.573 -9.436 2.015 1.00 47.72 116 GLU A CA 1
ATOM 935 C C . GLU A 1 116 ? -8.766 -10.406 1.894 1.00 47.72 116 GLU A C 1
ATOM 937 O O . GLU A 1 116 ? -9.291 -10.870 2.910 1.00 47.72 116 GLU A O 1
ATOM 942 N N . LYS A 1 117 ? -9.083 -10.879 0.676 1.00 44.41 117 LYS A N 1
ATOM 943 C CA . LYS A 1 117 ? -10.129 -11.906 0.466 1.00 44.41 117 LYS A CA 1
ATOM 944 C C . LYS A 1 117 ? -9.865 -13.237 1.178 1.00 44.41 117 LYS A C 1
ATOM 946 O O . LYS A 1 117 ? -10.808 -13.958 1.509 1.00 44.41 117 LYS A O 1
ATOM 951 N N . SER A 1 118 ? -8.600 -13.596 1.400 1.00 48.34 118 SER A N 1
ATOM 952 C CA . SER A 1 118 ? -8.234 -14.832 2.110 1.00 48.34 118 SER A CA 1
ATOM 953 C C . SER A 1 118 ? -8.563 -14.764 3.604 1.00 48.34 118 SER A C 1
ATOM 955 O O . SER A 1 118 ? -8.837 -15.797 4.217 1.00 48.34 118 SER A O 1
ATOM 957 N N . ARG A 1 119 ? -8.566 -13.558 4.186 1.00 46.56 119 ARG A N 1
ATOM 958 C CA . ARG A 1 119 ? -8.932 -13.319 5.590 1.00 46.56 119 ARG A CA 1
ATOM 959 C C . ARG A 1 119 ? -10.446 -13.279 5.789 1.00 46.56 119 ARG A C 1
ATOM 961 O O . ARG A 1 119 ? -10.933 -13.862 6.754 1.00 46.56 119 ARG A O 1
ATOM 968 N N . GLU A 1 120 ? -11.178 -12.690 4.845 1.00 45.78 120 GLU A N 1
ATOM 969 C CA . GLU A 1 120 ? -12.649 -12.617 4.867 1.00 45.78 120 GLU A CA 1
ATOM 970 C C . GLU A 1 120 ? -13.323 -13.996 4.760 1.00 45.78 120 GLU A C 1
ATOM 972 O O . GLU A 1 120 ? -14.400 -14.219 5.308 1.00 45.78 120 GLU A O 1
ATOM 977 N N . ARG A 1 121 ? -12.678 -14.966 4.100 1.00 46.12 121 ARG A N 1
ATOM 978 C CA . ARG A 1 121 ? -13.214 -16.324 3.891 1.00 46.12 121 ARG A CA 1
ATOM 979 C C . ARG A 1 121 ? -12.841 -17.331 4.984 1.00 46.12 121 ARG A C 1
ATOM 981 O O . ARG A 1 121 ? -12.666 -18.504 4.669 1.00 46.12 121 ARG A O 1
ATOM 988 N N . GLY A 1 122 ? -12.696 -16.870 6.230 1.00 37.41 122 GLY A N 1
ATOM 989 C CA . GLY A 1 122 ? -12.606 -17.663 7.466 1.00 37.41 122 GLY A CA 1
ATOM 990 C C . GLY A 1 122 ? -12.097 -19.103 7.322 1.00 37.41 122 GLY A C 1
ATOM 991 O O . GLY A 1 122 ? -12.866 -19.986 6.976 1.00 37.41 122 GLY A O 1
ATOM 992 N N . ARG A 1 123 ? -10.817 -19.351 7.649 1.00 43.41 123 ARG A N 1
ATOM 993 C CA . ARG A 1 123 ? -10.195 -20.693 7.761 1.00 43.41 123 ARG A CA 1
ATOM 994 C C . ARG A 1 123 ? -10.720 -21.707 6.732 1.00 43.41 123 ARG A C 1
ATOM 996 O O . ARG A 1 123 ? -11.407 -22.661 7.084 1.00 43.41 123 ARG A O 1
ATOM 1003 N N . GLY A 1 124 ? -10.337 -21.521 5.474 1.00 40.47 124 GLY A N 1
ATOM 1004 C CA . GLY A 1 124 ? -10.606 -22.529 4.454 1.00 40.47 124 GLY A CA 1
ATOM 1005 C C . GLY A 1 124 ? -10.750 -22.032 3.028 1.00 40.47 124 GLY A C 1
ATOM 1006 O O . GLY A 1 124 ? -11.305 -22.775 2.234 1.00 40.47 124 GLY A O 1
ATOM 1007 N N . ALA A 1 125 ? -10.276 -20.838 2.658 1.00 40.59 125 ALA A N 1
ATOM 1008 C CA . ALA A 1 125 ? -10.128 -20.529 1.239 1.00 40.59 125 ALA A CA 1
ATOM 1009 C C . ALA A 1 125 ? -8.966 -21.370 0.683 1.00 40.59 125 ALA A C 1
ATOM 1011 O O . ALA A 1 125 ? -7.810 -21.081 1.004 1.00 40.59 125 ALA A O 1
ATOM 1012 N N . PRO A 1 126 ? -9.224 -22.404 -0.137 1.00 39.75 126 PRO A N 1
ATOM 1013 C CA . PRO A 1 126 ? -8.160 -23.066 -0.847 1.00 39.75 126 PRO A CA 1
ATOM 1014 C C . PRO A 1 126 ? -7.854 -22.148 -2.028 1.00 39.75 126 PRO A C 1
ATOM 1016 O O . PRO A 1 126 ? -8.441 -22.274 -3.099 1.00 39.75 126 PRO A O 1
ATOM 1019 N N . PHE A 1 127 ? -6.930 -21.203 -1.863 1.00 47.66 127 PHE A N 1
ATOM 1020 C CA . PHE A 1 127 ? -6.044 -20.995 -2.998 1.00 47.66 127 PHE A CA 1
ATOM 1021 C C . PHE A 1 127 ? -5.256 -22.295 -3.087 1.00 47.66 127 PHE A C 1
ATOM 1023 O O . PHE A 1 127 ? -4.349 -22.543 -2.294 1.00 47.66 127 PHE A O 1
ATOM 1030 N N . GLU A 1 128 ? -5.757 -23.188 -3.944 1.00 52.78 128 GLU A N 1
ATOM 1031 C CA . GLU A 1 128 ? -5.211 -24.517 -4.170 1.00 52.78 128 GLU A CA 1
ATOM 1032 C C . GLU A 1 128 ? -3.695 -24.420 -4.309 1.00 52.78 128 GLU A C 1
ATOM 1034 O O . GLU A 1 128 ? -3.188 -23.431 -4.844 1.00 52.78 128 GLU A O 1
ATOM 1039 N N . ALA A 1 129 ? -2.956 -25.443 -3.880 1.00 53.38 129 ALA A N 1
ATOM 1040 C CA . ALA A 1 129 ? -1.509 -25.519 -4.088 1.00 53.38 129 ALA A CA 1
ATOM 1041 C C . ALA A 1 129 ? -1.089 -25.117 -5.524 1.00 53.38 129 ALA A C 1
ATOM 1043 O O . ALA A 1 129 ? -0.019 -24.546 -5.714 1.00 53.38 129 ALA A O 1
ATOM 1044 N N . GLY A 1 130 ? -1.973 -25.315 -6.513 1.00 55.94 130 GLY A N 1
ATOM 1045 C CA . GLY A 1 130 ? -1.810 -24.847 -7.887 1.00 55.94 130 GLY A CA 1
ATOM 1046 C C . GLY A 1 130 ? -1.696 -23.327 -8.082 1.00 55.94 130 GLY A C 1
ATOM 1047 O O . GLY A 1 130 ? -0.977 -22.918 -8.979 1.00 55.94 130 GLY A O 1
ATOM 1048 N N . PHE A 1 131 ? -2.332 -22.460 -7.287 1.00 58.50 131 PHE A N 1
ATOM 1049 C CA . PHE A 1 131 ? -2.158 -21.002 -7.421 1.00 58.50 131 PHE A CA 1
ATOM 1050 C C . PHE A 1 131 ? -0.803 -20.529 -6.893 1.00 58.50 131 PHE A C 1
ATOM 1052 O O . PHE A 1 131 ? -0.118 -19.759 -7.562 1.00 58.50 131 PHE A O 1
ATOM 1059 N N . LEU A 1 132 ? -0.390 -21.022 -5.721 1.00 59.56 132 LEU A N 1
ATOM 1060 C CA . LEU A 1 132 ? 0.961 -20.769 -5.215 1.00 59.56 132 LEU A CA 1
ATOM 1061 C C . LEU A 1 132 ? 2.013 -21.355 -6.168 1.00 59.56 132 LEU A C 1
ATOM 1063 O O . LEU A 1 132 ? 3.016 -20.695 -6.418 1.00 59.56 132 LEU A O 1
ATOM 1067 N N . GLY A 1 133 ? 1.731 -22.519 -6.767 1.00 63.09 133 GLY A N 1
ATOM 1068 C CA . GLY A 1 133 ? 2.508 -23.092 -7.868 1.00 63.09 133 GLY A CA 1
ATOM 1069 C C . GLY A 1 133 ? 2.607 -22.153 -9.072 1.00 63.09 133 GLY A C 1
ATOM 1070 O O . GLY A 1 133 ? 3.707 -21.816 -9.484 1.00 63.09 133 GLY A O 1
ATOM 1071 N N . ARG A 1 134 ? 1.489 -21.610 -9.570 1.00 69.19 134 ARG A N 1
ATOM 1072 C CA . ARG A 1 134 ? 1.480 -20.632 -10.680 1.00 69.19 134 ARG A CA 1
ATOM 1073 C C . ARG A 1 134 ? 2.218 -19.326 -10.364 1.00 69.19 134 ARG A C 1
ATOM 1075 O O . ARG A 1 134 ? 2.723 -18.663 -11.270 1.00 69.19 134 ARG A O 1
ATOM 1082 N N . MET A 1 135 ? 2.275 -18.934 -9.091 1.00 69.81 135 MET A N 1
ATOM 1083 C CA . MET A 1 135 ? 3.031 -17.761 -8.636 1.00 69.81 135 MET A CA 1
ATOM 1084 C C . MET A 1 135 ? 4.543 -18.011 -8.615 1.00 69.81 135 MET A C 1
ATOM 1086 O O . MET A 1 135 ? 5.317 -17.079 -8.865 1.00 69.81 135 MET A O 1
ATOM 1090 N N . THR A 1 136 ? 4.967 -19.244 -8.329 1.00 66.25 136 THR A N 1
ATOM 1091 C CA . THR A 1 136 ? 6.376 -19.665 -8.370 1.00 66.25 136 THR A CA 1
ATOM 1092 C C . THR A 1 136 ? 6.808 -20.187 -9.741 1.00 66.25 136 THR A C 1
ATOM 1094 O O . THR A 1 136 ? 8.005 -20.281 -9.994 1.00 66.25 136 THR A O 1
ATOM 1097 N N . GLU A 1 137 ? 5.862 -20.476 -10.635 1.00 67.69 137 GLU A N 1
ATOM 1098 C CA . GLU A 1 137 ? 6.103 -20.791 -12.041 1.00 67.69 137 GLU A CA 1
ATOM 1099 C C . GLU A 1 137 ? 6.613 -19.570 -12.819 1.00 67.69 137 GLU A C 1
ATOM 1101 O O . GLU A 1 137 ? 6.244 -18.411 -12.569 1.00 67.69 137 GLU A O 1
ATOM 1106 N N . GLY A 1 138 ? 7.454 -19.863 -13.809 1.00 68.06 138 GLY A N 1
ATOM 1107 C CA . GLY A 1 138 ? 8.082 -18.876 -14.675 1.00 68.06 138 GLY A CA 1
ATOM 1108 C C . GLY A 1 138 ? 9.455 -18.418 -14.189 1.00 68.06 138 GLY A C 1
ATOM 1109 O O . GLY A 1 138 ? 9.832 -18.549 -13.024 1.00 68.06 138 GLY A O 1
ATOM 1110 N N . SER A 1 139 ? 10.217 -17.883 -15.132 1.00 71.75 139 SER A N 1
ATOM 1111 C CA . SER A 1 139 ? 11.509 -17.251 -14.881 1.00 71.75 139 SER A CA 1
ATOM 1112 C C . SER A 1 139 ? 11.339 -15.912 -14.155 1.00 71.75 139 SER A C 1
ATOM 1114 O O . SER A 1 139 ? 10.237 -15.365 -14.066 1.00 71.75 139 SER A O 1
ATOM 1116 N N . LYS A 1 140 ? 12.442 -15.373 -13.623 1.00 81.12 140 LYS A N 1
ATOM 1117 C CA . LYS A 1 140 ? 12.457 -14.038 -13.006 1.00 81.12 140 LYS A CA 1
ATOM 1118 C C . LYS A 1 140 ? 11.895 -12.996 -13.984 1.00 81.12 140 LYS A C 1
ATOM 1120 O O . LYS A 1 140 ? 12.266 -13.043 -15.158 1.00 81.12 140 LYS A O 1
ATOM 1125 N N . PRO A 1 141 ? 11.035 -12.072 -13.522 1.00 85.88 141 PRO A N 1
ATOM 1126 C CA . PRO A 1 141 ? 10.470 -11.071 -14.406 1.00 85.88 141 PRO A CA 1
ATOM 1127 C C . PRO A 1 141 ? 11.550 -10.125 -14.939 1.00 85.88 141 PRO A C 1
ATOM 1129 O O . PRO A 1 141 ? 12.532 -9.833 -14.250 1.00 85.88 141 PRO A O 1
ATOM 1132 N N . VAL A 1 142 ? 11.342 -9.638 -16.160 1.00 88.25 142 VAL A N 1
ATOM 1133 C CA . VAL A 1 142 ? 12.183 -8.621 -16.800 1.00 88.25 142 VAL A CA 1
ATOM 1134 C C . VAL A 1 142 ? 11.386 -7.325 -16.883 1.00 88.25 142 VAL A C 1
ATOM 1136 O O . VAL A 1 142 ? 10.312 -7.291 -17.484 1.00 88.25 142 VAL A O 1
ATOM 1139 N N . VAL A 1 143 ? 11.896 -6.263 -16.270 1.00 89.75 143 VAL A N 1
ATOM 1140 C CA . VAL A 1 143 ? 11.299 -4.924 -16.313 1.00 89.75 143 VAL A CA 1
ATOM 1141 C C . VAL A 1 143 ? 12.058 -4.096 -17.340 1.00 89.75 143 VAL A C 1
ATOM 1143 O O . VAL A 1 143 ? 13.268 -3.939 -17.231 1.00 89.75 143 VAL A O 1
ATOM 1146 N N . VAL A 1 144 ? 11.358 -3.549 -18.324 1.00 89.69 144 VAL A N 1
ATOM 1147 C CA . VAL A 1 144 ? 11.928 -2.669 -19.346 1.00 89.69 144 VAL A CA 1
ATOM 1148 C C . VAL A 1 144 ? 11.509 -1.233 -19.046 1.00 89.69 144 VAL A C 1
ATOM 1150 O O . VAL A 1 144 ? 10.312 -0.949 -18.972 1.00 89.69 144 VAL A O 1
ATOM 1153 N N . VAL A 1 145 ? 12.490 -0.342 -18.883 1.00 90.25 145 VAL A N 1
ATOM 1154 C CA . VAL A 1 145 ? 12.285 1.084 -18.583 1.00 90.25 145 VAL A CA 1
ATOM 1155 C C . VAL A 1 145 ? 12.823 1.927 -19.742 1.00 90.25 145 VAL A C 1
ATOM 1157 O O . VAL A 1 145 ? 14.034 2.139 -19.813 1.00 90.25 145 VAL A O 1
ATOM 1160 N N . PRO A 1 146 ? 11.980 2.392 -20.680 1.00 87.81 146 PRO A N 1
ATOM 1161 C CA . PRO A 1 146 ? 12.414 3.333 -21.706 1.00 87.81 146 PRO A CA 1
ATOM 1162 C C . PRO A 1 146 ? 12.649 4.716 -21.089 1.00 87.81 146 PRO A C 1
ATOM 1164 O O . PRO A 1 146 ? 11.767 5.242 -20.410 1.00 87.81 146 PRO A O 1
ATOM 1167 N N . LEU A 1 147 ? 13.819 5.311 -21.324 1.00 86.00 147 LEU A N 1
ATOM 1168 C CA . LEU A 1 147 ? 14.115 6.670 -20.876 1.00 86.00 147 LEU A CA 1
ATOM 1169 C C . LEU A 1 147 ? 13.352 7.700 -21.716 1.00 86.00 147 LEU A C 1
ATOM 1171 O O . LEU A 1 147 ? 13.452 7.731 -22.944 1.00 86.00 147 LEU A O 1
ATOM 1175 N N . GLY A 1 148 ? 12.599 8.556 -21.027 1.00 75.50 148 GLY A N 1
ATOM 1176 C CA . GLY A 1 148 ? 12.032 9.769 -21.600 1.00 75.50 148 GLY A CA 1
ATOM 1177 C C . GLY A 1 148 ? 13.063 10.888 -21.751 1.00 75.50 148 GLY A C 1
ATOM 1178 O O . GLY A 1 148 ? 14.198 10.803 -21.276 1.00 75.50 148 GLY A O 1
ATOM 1179 N N . ASP A 1 149 ? 12.637 11.973 -22.392 1.00 67.38 149 ASP A N 1
ATOM 1180 C CA . ASP A 1 149 ? 13.471 13.158 -22.624 1.00 67.38 149 ASP A CA 1
ATOM 1181 C C . ASP A 1 149 ? 13.750 13.957 -21.329 1.00 67.38 149 ASP A C 1
ATOM 1183 O O . ASP A 1 149 ? 14.642 14.809 -21.290 1.00 67.38 149 ASP A O 1
ATOM 1187 N N . ASP A 1 150 ? 13.013 13.689 -20.243 1.00 63.62 150 ASP A N 1
ATOM 1188 C CA . ASP A 1 150 ? 13.085 14.390 -18.961 1.00 63.62 150 ASP A CA 1
ATOM 1189 C C . ASP A 1 150 ? 13.838 13.586 -17.878 1.00 63.62 150 ASP A C 1
ATOM 1191 O O . ASP A 1 150 ? 13.282 12.844 -17.068 1.00 63.62 150 ASP A O 1
ATOM 1195 N N . GLY A 1 151 ? 15.152 13.800 -17.778 1.00 55.44 151 GLY A N 1
ATOM 1196 C CA . GLY A 1 151 ? 16.011 13.038 -16.856 1.00 55.44 151 GLY A CA 1
ATOM 1197 C C . GLY A 1 151 ? 15.639 13.073 -15.361 1.00 55.44 151 GLY A C 1
ATOM 1198 O O . GLY A 1 151 ? 16.008 12.160 -14.627 1.00 55.44 151 GLY A O 1
ATOM 1199 N N . GLY A 1 152 ? 14.880 14.075 -14.893 1.00 61.41 152 GLY A N 1
ATOM 1200 C CA . GLY A 1 152 ? 14.447 14.181 -13.487 1.00 61.41 152 GLY A CA 1
ATOM 1201 C C . GLY A 1 152 ? 13.330 13.206 -13.078 1.00 61.41 152 GLY A C 1
ATOM 1202 O O . GLY A 1 152 ? 13.080 12.997 -11.886 1.00 61.41 152 GLY A O 1
ATOM 1203 N N . SER A 1 153 ? 12.641 12.604 -14.044 1.00 73.31 153 SER A N 1
ATOM 1204 C CA . SER A 1 153 ? 11.593 11.613 -13.793 1.00 73.31 153 SER A CA 1
ATOM 1205 C C . SER A 1 153 ? 12.188 10.208 -13.637 1.00 73.31 153 SER A C 1
ATOM 1207 O O . SER A 1 153 ? 11.874 9.518 -12.663 1.00 73.31 153 SER A O 1
ATOM 1209 N N . ALA A 1 154 ? 13.182 9.868 -14.465 1.00 80.88 154 ALA A N 1
ATOM 1210 C CA . ALA A 1 154 ? 13.893 8.590 -14.419 1.00 80.88 154 ALA A CA 1
ATOM 1211 C C . ALA A 1 154 ? 14.641 8.338 -13.094 1.00 80.88 154 ALA A C 1
ATOM 1213 O O . ALA A 1 154 ? 14.598 7.224 -12.569 1.00 80.88 154 ALA A O 1
ATOM 1214 N N . GLU A 1 155 ? 15.275 9.364 -12.507 1.00 80.88 155 GLU A N 1
ATOM 1215 C CA . GLU A 1 155 ? 15.962 9.247 -11.205 1.00 80.88 155 GLU A CA 1
ATOM 1216 C C . GLU A 1 155 ? 15.000 8.774 -10.098 1.00 80.88 155 GLU A C 1
ATOM 1218 O O . GLU A 1 155 ? 15.318 7.874 -9.316 1.00 80.88 155 GLU A O 1
ATOM 1223 N N . ARG A 1 156 ? 13.780 9.330 -10.063 1.00 78.81 156 ARG A N 1
ATOM 1224 C CA . ARG A 1 156 ? 12.748 8.960 -9.079 1.00 78.81 156 ARG A CA 1
ATOM 1225 C C . ARG A 1 156 ? 12.223 7.545 -9.307 1.00 78.81 156 ARG A C 1
ATOM 1227 O O . ARG A 1 156 ? 12.029 6.810 -8.335 1.00 78.81 156 ARG A O 1
ATOM 1234 N N . CYS A 1 157 ? 12.039 7.151 -10.566 1.00 85.00 157 CYS A N 1
ATOM 1235 C CA . CYS A 1 157 ? 11.652 5.789 -10.926 1.00 85.00 157 CYS A CA 1
ATOM 1236 C C . CYS A 1 157 ? 12.685 4.769 -10.425 1.00 85.00 157 CYS A C 1
ATOM 1238 O O . CYS A 1 157 ? 12.337 3.859 -9.666 1.00 85.00 157 CYS A O 1
ATOM 1240 N N . LEU A 1 158 ? 13.968 4.957 -10.753 1.00 85.50 158 LEU A N 1
ATOM 1241 C CA . LEU A 1 158 ? 15.042 4.051 -10.327 1.00 85.50 158 LEU A CA 1
ATOM 1242 C C . LEU A 1 158 ? 15.196 4.004 -8.800 1.00 85.50 158 LEU A C 1
ATOM 1244 O O . LEU A 1 158 ? 15.339 2.920 -8.226 1.00 85.50 158 LEU A O 1
ATOM 1248 N N . ALA A 1 159 ? 15.077 5.148 -8.119 1.00 81.56 159 ALA A N 1
ATOM 1249 C CA . ALA A 1 159 ? 15.076 5.194 -6.657 1.00 81.56 159 ALA A CA 1
ATOM 1250 C C . ALA A 1 159 ? 13.914 4.385 -6.048 1.00 81.56 159 ALA A C 1
ATOM 1252 O O . ALA A 1 159 ? 14.096 3.703 -5.038 1.00 81.56 159 ALA A O 1
ATOM 1253 N N . SER A 1 160 ? 12.730 4.405 -6.670 1.00 80.75 160 SER A N 1
ATOM 1254 C CA . SER A 1 160 ? 11.583 3.611 -6.210 1.00 80.75 160 SER A CA 1
ATOM 1255 C C . SER A 1 160 ? 11.762 2.105 -6.450 1.00 80.75 160 SER A C 1
ATOM 1257 O O . SER A 1 160 ? 11.438 1.298 -5.573 1.00 80.75 160 SER A O 1
ATOM 1259 N N . LEU A 1 161 ? 12.373 1.720 -7.579 1.00 84.25 161 LEU A N 1
ATOM 1260 C CA . LEU A 1 161 ? 12.716 0.329 -7.900 1.00 84.25 161 LEU A CA 1
ATOM 1261 C C . LEU A 1 161 ? 13.735 -0.253 -6.919 1.00 84.25 161 LEU A C 1
ATOM 1263 O O . LEU A 1 161 ? 13.599 -1.404 -6.505 1.00 84.25 161 LEU A O 1
ATOM 1267 N N . ARG A 1 162 ? 14.716 0.550 -6.492 1.00 81.81 162 ARG A N 1
ATOM 1268 C CA . ARG A 1 162 ? 15.725 0.164 -5.492 1.00 81.81 162 ARG A CA 1
ATOM 1269 C C . ARG A 1 162 ? 15.103 -0.337 -4.187 1.00 81.81 162 ARG A C 1
ATOM 1271 O O . ARG A 1 162 ? 15.617 -1.274 -3.584 1.00 81.81 162 ARG A O 1
ATOM 1278 N N . VAL A 1 163 ? 14.000 0.275 -3.756 1.00 74.50 163 VAL A N 1
ATOM 1279 C CA . VAL A 1 163 ? 13.297 -0.077 -2.508 1.00 74.50 163 VAL A CA 1
ATOM 1280 C C . VAL A 1 163 ? 12.241 -1.173 -2.731 1.00 74.50 163 VAL A C 1
ATOM 1282 O O . VAL A 1 163 ? 11.813 -1.821 -1.777 1.00 74.50 163 VAL A O 1
ATOM 1285 N N . SER A 1 164 ? 11.837 -1.421 -3.982 1.00 75.94 164 SER A N 1
ATOM 1286 C CA . SER A 1 164 ? 10.665 -2.242 -4.324 1.00 75.94 164 SER A CA 1
ATOM 1287 C C . SER A 1 164 ? 10.940 -3.290 -5.417 1.00 75.94 164 SER A C 1
ATOM 1289 O O . SER A 1 164 ? 10.131 -3.447 -6.332 1.00 75.94 164 SER A O 1
ATOM 1291 N N . ASN A 1 165 ? 12.054 -4.032 -5.314 1.00 79.75 165 ASN A N 1
ATOM 1292 C CA . ASN A 1 165 ? 12.358 -5.193 -6.168 1.00 79.75 165 ASN A CA 1
ATOM 1293 C C . ASN A 1 165 ? 11.973 -6.537 -5.509 1.00 79.75 165 ASN A C 1
ATOM 1295 O O . ASN A 1 165 ? 12.818 -7.363 -5.162 1.00 79.75 165 ASN A O 1
ATOM 1299 N N . ASP A 1 166 ? 10.677 -6.755 -5.301 1.00 71.56 166 ASP A N 1
ATOM 1300 C CA . ASP A 1 166 ? 10.116 -7.854 -4.502 1.00 71.56 166 ASP A CA 1
ATOM 1301 C C . ASP A 1 166 ? 10.154 -9.244 -5.165 1.00 71.56 166 ASP A C 1
ATOM 1303 O O . ASP A 1 166 ? 10.026 -10.252 -4.466 1.00 71.56 166 ASP A O 1
ATOM 1307 N N . LEU A 1 167 ? 10.358 -9.321 -6.484 1.00 76.38 167 LEU A N 1
ATOM 1308 C CA . LEU A 1 167 ? 10.491 -10.585 -7.228 1.00 76.38 167 LEU A CA 1
ATOM 1309 C C . LEU A 1 167 ? 11.912 -10.845 -7.752 1.00 76.38 167 LEU A C 1
ATOM 1311 O O . LEU A 1 167 ? 12.120 -11.805 -8.497 1.00 76.38 167 LEU A O 1
ATOM 1315 N N . GLY A 1 168 ? 12.892 -10.020 -7.363 1.00 81.38 168 GLY A N 1
ATOM 1316 C CA . GLY A 1 168 ? 14.270 -10.134 -7.850 1.00 81.38 168 GLY A CA 1
ATOM 1317 C C . GLY A 1 168 ? 14.354 -10.006 -9.372 1.00 81.38 168 GLY A C 1
ATOM 1318 O O . GLY A 1 168 ? 15.069 -10.779 -10.013 1.00 81.38 168 GLY A O 1
ATOM 1319 N N . ALA A 1 169 ? 13.565 -9.085 -9.925 1.00 86.44 169 ALA A N 1
ATOM 1320 C CA . ALA A 1 169 ? 13.482 -8.803 -11.344 1.00 86.44 169 ALA A CA 1
ATOM 1321 C C . ALA A 1 169 ? 14.807 -8.251 -11.876 1.00 86.44 169 ALA A C 1
ATOM 1323 O O . ALA A 1 169 ? 15.516 -7.529 -11.165 1.00 86.44 169 ALA A O 1
ATOM 1324 N N . SER A 1 170 ? 15.096 -8.561 -13.137 1.00 89.12 170 SER A N 1
ATOM 1325 C CA . SER A 1 170 ? 16.133 -7.875 -13.909 1.00 89.12 170 SER A CA 1
ATOM 1326 C C . SER A 1 170 ? 15.514 -6.640 -14.554 1.00 89.12 170 SER A C 1
ATOM 1328 O O . SER A 1 170 ? 14.477 -6.746 -15.207 1.00 89.12 170 SER A O 1
ATOM 1330 N N . VAL A 1 171 ? 16.127 -5.476 -14.366 1.00 90.69 171 VAL A N 1
ATOM 1331 C CA . VAL A 1 171 ? 15.682 -4.218 -14.968 1.00 90.69 171 VAL A CA 1
ATOM 1332 C C . VAL A 1 171 ? 16.607 -3.870 -16.123 1.00 90.69 171 VAL A C 1
ATOM 1334 O O . VAL A 1 171 ? 17.819 -3.818 -15.948 1.00 90.69 171 VAL A O 1
ATOM 1337 N N . VAL A 1 172 ? 16.032 -3.603 -17.289 1.00 90.69 172 VAL A N 1
ATOM 1338 C CA . VAL A 1 172 ? 16.742 -3.129 -18.475 1.00 90.69 172 VAL A CA 1
ATOM 1339 C C . VAL A 1 172 ? 16.265 -1.713 -18.770 1.00 90.69 172 VAL A C 1
ATOM 1341 O O . VAL A 1 172 ? 15.126 -1.500 -19.191 1.00 90.69 172 VAL A O 1
ATOM 1344 N N . VAL A 1 173 ? 17.135 -0.740 -18.523 1.00 90.56 173 VAL A N 1
ATOM 1345 C CA . VAL A 1 173 ? 16.922 0.661 -18.877 1.00 90.56 173 VAL A CA 1
ATOM 1346 C C . VAL A 1 173 ? 17.338 0.850 -20.326 1.00 90.56 173 VAL A C 1
ATOM 1348 O O . VAL A 1 173 ? 18.482 0.587 -20.694 1.00 90.56 173 VAL A O 1
ATOM 1351 N N . VAL A 1 174 ? 16.403 1.289 -21.155 1.00 89.56 174 VAL A N 1
ATOM 1352 C CA . VAL A 1 174 ? 16.596 1.424 -22.598 1.00 89.56 174 VAL A CA 1
ATOM 1353 C C . VAL A 1 174 ? 16.652 2.895 -22.947 1.00 89.56 174 VAL A C 1
ATOM 1355 O O . VAL A 1 174 ? 15.764 3.651 -22.560 1.00 89.56 174 VAL A O 1
ATOM 1358 N N . PHE A 1 175 ? 17.679 3.292 -23.685 1.00 87.56 175 PHE A N 1
ATOM 1359 C CA . PHE A 1 175 ? 17.897 4.689 -24.042 1.00 87.56 175 PHE A CA 1
ATOM 1360 C C . PHE A 1 175 ? 18.340 4.840 -25.499 1.00 87.56 175 PHE A C 1
ATOM 1362 O O . PHE A 1 175 ? 18.886 3.913 -26.112 1.00 87.56 175 PHE A O 1
ATOM 1369 N N . ASP A 1 176 ? 18.065 6.017 -26.052 1.00 84.62 176 ASP A N 1
ATOM 1370 C CA . ASP A 1 176 ? 18.503 6.427 -27.388 1.00 84.62 176 ASP A CA 1
ATOM 1371 C C . ASP A 1 176 ? 19.930 7.022 -27.335 1.00 84.62 176 ASP A C 1
ATOM 1373 O O . ASP A 1 176 ? 20.289 7.608 -26.312 1.00 84.62 176 ASP A O 1
ATOM 1377 N N . PRO A 1 177 ? 20.750 6.953 -28.407 1.00 83.81 177 PRO A N 1
ATOM 1378 C CA . PRO A 1 177 ? 22.078 7.585 -28.433 1.00 83.81 177 PRO A CA 1
ATOM 1379 C C . PRO A 1 177 ? 22.102 9.087 -28.087 1.00 83.81 177 PRO A C 1
ATOM 1381 O O . PRO A 1 177 ? 23.119 9.616 -27.645 1.00 83.81 177 PRO A O 1
ATOM 1384 N N . SER A 1 178 ? 20.991 9.803 -28.275 1.00 84.62 178 SER A N 1
ATOM 1385 C CA . SER A 1 178 ? 20.844 11.201 -27.836 1.00 84.62 178 SER A CA 1
ATOM 1386 C C . SER A 1 178 ? 20.805 11.373 -26.309 1.00 84.62 178 SER A C 1
ATOM 1388 O O . SER A 1 178 ? 21.046 12.470 -25.808 1.00 84.62 178 SER A O 1
ATOM 1390 N N . GLN A 1 179 ? 20.542 10.298 -25.564 1.00 86.00 179 GLN A N 1
ATOM 1391 C CA . GLN A 1 179 ? 20.371 10.274 -24.109 1.00 86.00 179 GLN A CA 1
ATOM 1392 C C . GLN A 1 179 ? 21.576 9.654 -23.371 1.00 86.00 179 GLN A C 1
ATOM 1394 O O . GLN A 1 179 ? 21.508 9.440 -22.158 1.00 86.00 179 GLN A O 1
ATOM 1399 N N . THR A 1 180 ? 22.690 9.375 -24.059 1.00 88.25 180 THR A N 1
ATOM 1400 C CA . THR A 1 180 ? 23.866 8.691 -23.488 1.00 88.25 180 THR A CA 1
ATOM 1401 C C . THR A 1 180 ? 24.408 9.364 -22.223 1.00 88.25 180 THR A C 1
ATOM 1403 O O . THR A 1 180 ? 24.719 8.673 -21.253 1.00 88.25 180 THR A O 1
ATOM 1406 N N . ASP A 1 181 ? 24.465 10.699 -22.178 1.00 88.62 181 ASP A N 1
ATOM 1407 C CA . ASP A 1 181 ? 24.954 11.434 -21.000 1.00 88.62 181 ASP A CA 1
ATOM 1408 C C . ASP A 1 181 ? 24.059 11.221 -19.766 1.00 88.62 181 ASP A C 1
ATOM 1410 O O . ASP A 1 181 ? 24.543 11.076 -18.639 1.00 88.62 181 ASP A O 1
ATOM 1414 N N . LEU A 1 182 ? 22.738 11.179 -19.969 1.00 86.31 182 LEU A N 1
ATOM 1415 C CA . LEU A 1 182 ? 21.776 10.889 -18.907 1.00 86.31 182 LEU A CA 1
ATOM 1416 C C . LEU A 1 182 ? 21.917 9.436 -18.442 1.00 86.31 182 LEU A C 1
ATOM 1418 O O . LEU A 1 182 ? 22.001 9.189 -17.240 1.00 86.31 182 LEU A O 1
ATOM 1422 N N . ALA A 1 183 ? 21.998 8.490 -19.379 1.00 88.19 183 ALA A N 1
ATOM 1423 C CA . ALA A 1 183 ? 22.160 7.073 -19.068 1.00 88.19 183 ALA A CA 1
ATOM 1424 C C . ALA A 1 183 ? 23.437 6.808 -18.253 1.00 88.19 183 ALA A C 1
ATOM 1426 O O . ALA A 1 183 ? 23.379 6.106 -17.247 1.00 88.19 183 ALA A O 1
ATOM 1427 N N . GLN A 1 184 ? 24.566 7.429 -18.610 1.00 90.62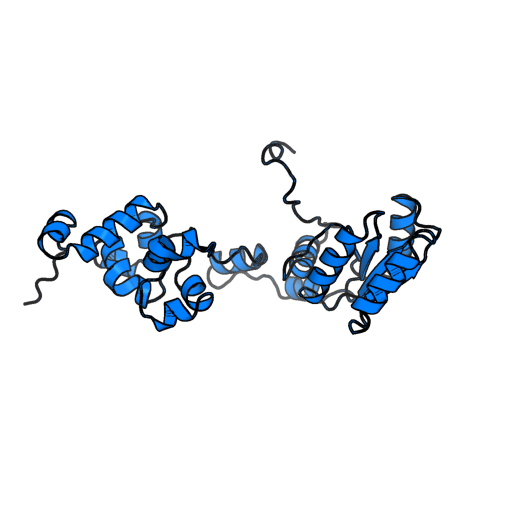 184 GLN A N 1
ATOM 1428 C CA . GLN A 1 184 ? 25.820 7.306 -17.856 1.00 90.62 184 GLN A CA 1
ATOM 1429 C C . GLN A 1 184 ? 25.708 7.857 -16.430 1.00 90.62 184 GLN A C 1
ATOM 1431 O O . GLN A 1 184 ? 26.204 7.241 -15.485 1.00 90.62 184 GLN A O 1
ATOM 1436 N N . ARG A 1 185 ? 25.029 8.998 -16.252 1.00 89.50 185 ARG A N 1
ATOM 1437 C CA . ARG A 1 185 ? 24.775 9.566 -14.919 1.00 89.50 185 ARG A CA 1
ATOM 1438 C C . ARG A 1 185 ? 23.918 8.644 -14.057 1.00 89.50 185 ARG A C 1
ATOM 1440 O O . ARG A 1 185 ? 24.239 8.457 -12.887 1.00 89.50 185 ARG A O 1
ATOM 1447 N N . LEU A 1 186 ? 22.843 8.093 -14.621 1.00 88.56 186 LEU A N 1
ATOM 1448 C CA . LEU A 1 186 ? 21.958 7.164 -13.916 1.00 88.56 186 LEU A CA 1
ATOM 1449 C C . LEU A 1 186 ? 22.689 5.862 -13.577 1.00 88.56 186 LEU A C 1
ATOM 1451 O O . LEU A 1 186 ? 22.618 5.417 -12.436 1.00 88.56 186 LEU A O 1
ATOM 1455 N N . ALA A 1 187 ? 23.464 5.315 -14.518 1.00 89.44 187 ALA A N 1
ATOM 1456 C CA . ALA A 1 187 ? 24.270 4.118 -14.304 1.00 89.44 187 ALA A CA 1
ATOM 1457 C C . ALA A 1 187 ? 25.258 4.291 -13.143 1.00 89.44 187 ALA A C 1
ATOM 1459 O O . ALA A 1 187 ? 25.361 3.411 -12.294 1.00 89.44 187 ALA A O 1
ATOM 1460 N N . ALA A 1 188 ? 25.911 5.454 -13.037 1.00 88.75 188 ALA A N 1
ATOM 1461 C CA . ALA A 1 188 ? 26.800 5.760 -11.917 1.00 88.75 188 ALA A CA 1
ATOM 1462 C C . ALA A 1 188 ? 26.070 5.832 -10.559 1.00 88.75 188 ALA A C 1
ATOM 1464 O O . ALA A 1 188 ? 26.660 5.514 -9.529 1.00 88.75 188 ALA A O 1
ATOM 1465 N N . GLN A 1 189 ? 24.795 6.238 -10.534 1.00 85.88 189 GLN A N 1
ATOM 1466 C CA . GLN A 1 189 ? 23.975 6.264 -9.312 1.00 85.88 189 GLN A CA 1
ATOM 1467 C C . GLN A 1 189 ? 23.447 4.877 -8.914 1.00 85.88 189 GLN A C 1
ATOM 1469 O O . GLN A 1 189 ? 23.061 4.679 -7.761 1.00 85.88 189 GLN A O 1
ATOM 1474 N N . THR A 1 190 ? 23.407 3.934 -9.857 1.00 87.38 190 THR A N 1
ATOM 1475 C CA . THR A 1 190 ? 22.900 2.570 -9.658 1.00 87.38 190 THR A CA 1
ATOM 1476 C C . THR A 1 190 ? 23.986 1.499 -9.767 1.00 87.38 190 THR A C 1
ATOM 1478 O O . THR A 1 190 ? 23.655 0.329 -9.927 1.00 87.38 190 THR A O 1
ATOM 1481 N N . ASP A 1 191 ? 25.267 1.866 -9.678 1.00 87.69 191 ASP A N 1
ATOM 1482 C CA . ASP A 1 191 ? 26.410 0.940 -9.800 1.00 87.69 191 ASP A CA 1
ATOM 1483 C C . ASP A 1 191 ? 26.378 -0.184 -8.746 1.00 87.69 191 ASP A C 1
ATOM 1485 O O . ASP A 1 191 ? 26.840 -1.302 -8.962 1.00 87.69 191 ASP A O 1
ATOM 1489 N N . ASP A 1 192 ? 25.743 0.076 -7.605 1.00 87.75 192 ASP A N 1
ATOM 1490 C CA . ASP A 1 192 ? 25.563 -0.901 -6.537 1.00 87.75 192 ASP A CA 1
ATOM 1491 C C . ASP A 1 192 ? 24.398 -1.887 -6.774 1.00 87.75 192 ASP A C 1
ATOM 1493 O O . ASP A 1 192 ? 24.160 -2.778 -5.952 1.00 87.75 192 ASP A O 1
ATOM 1497 N N . LEU A 1 193 ? 23.669 -1.752 -7.888 1.00 87.06 193 LEU A N 1
ATOM 1498 C CA . LEU A 1 193 ? 22.496 -2.554 -8.240 1.00 87.06 193 LEU A CA 1
ATOM 1499 C C . LEU A 1 193 ? 22.796 -3.442 -9.466 1.00 87.06 193 LEU A C 1
ATOM 1501 O O . LEU A 1 193 ? 22.431 -3.092 -10.586 1.00 87.06 193 LEU A O 1
ATOM 1505 N N . PRO A 1 194 ? 23.375 -4.649 -9.284 1.00 87.44 194 PRO A N 1
ATOM 1506 C CA . PRO A 1 194 ? 23.832 -5.508 -10.390 1.00 87.44 194 PRO A CA 1
ATOM 1507 C C . PRO A 1 194 ? 22.698 -6.103 -11.241 1.00 87.44 194 PRO A C 1
ATOM 1509 O O . PRO A 1 194 ? 22.942 -6.818 -12.208 1.00 87.44 194 PRO A O 1
ATOM 1512 N N . TRP A 1 195 ? 21.450 -5.876 -10.842 1.00 88.31 195 TRP A N 1
ATOM 1513 C CA . TRP A 1 195 ? 20.246 -6.320 -11.536 1.00 88.31 195 TRP A CA 1
ATOM 1514 C C . TRP A 1 195 ? 19.650 -5.228 -12.436 1.00 88.31 195 TRP A C 1
ATOM 1516 O O . TRP A 1 195 ? 18.619 -5.484 -13.055 1.00 88.31 195 TRP A O 1
ATOM 1526 N N . ILE A 1 196 ? 20.272 -4.043 -12.504 1.00 91.62 196 ILE A N 1
ATOM 1527 C CA . ILE A 1 196 ? 19.926 -2.970 -13.441 1.00 91.62 196 ILE A CA 1
ATOM 1528 C C . ILE A 1 196 ? 20.985 -2.924 -14.543 1.00 91.62 196 ILE A C 1
ATOM 1530 O O . ILE A 1 196 ? 22.167 -2.729 -14.275 1.00 91.62 196 ILE A O 1
ATOM 1534 N N . GLU A 1 197 ? 20.549 -3.079 -15.786 1.00 91.12 197 GLU A N 1
ATOM 1535 C CA . GLU A 1 197 ? 21.386 -2.987 -16.977 1.00 91.12 197 GLU A CA 1
ATOM 1536 C C . GLU A 1 197 ? 20.926 -1.817 -17.848 1.00 91.12 197 GLU A C 1
ATOM 1538 O O . GLU A 1 197 ? 19.730 -1.562 -17.980 1.00 91.12 197 GLU A O 1
ATOM 1543 N N . PHE A 1 198 ? 21.876 -1.113 -18.459 1.00 90.56 198 PHE A N 1
ATOM 1544 C CA . PHE A 1 198 ? 21.607 -0.022 -19.391 1.00 90.56 198 PHE A CA 1
ATOM 1545 C C . PHE A 1 198 ? 21.917 -0.493 -20.809 1.00 90.56 198 PHE A C 1
ATOM 1547 O O . PHE A 1 198 ? 23.042 -0.892 -21.104 1.00 90.56 198 PHE A O 1
ATOM 1554 N N . CYS A 1 199 ? 20.921 -0.436 -21.687 1.00 88.19 199 CYS A N 1
ATOM 1555 C CA . CYS A 1 199 ? 21.021 -0.893 -23.065 1.00 88.19 199 CYS A CA 1
ATOM 1556 C C . CYS A 1 199 ? 20.731 0.264 -24.025 1.00 88.19 199 CYS A C 1
ATOM 1558 O O . CYS A 1 199 ? 19.615 0.787 -24.075 1.00 88.19 199 CYS A O 1
ATOM 1560 N N . GLU A 1 200 ? 21.741 0.648 -24.803 1.00 87.31 200 GLU A N 1
ATOM 1561 C CA . GLU A 1 200 ? 21.558 1.580 -25.913 1.00 87.31 200 GLU A CA 1
ATOM 1562 C C . GLU A 1 200 ? 20.857 0.853 -27.064 1.00 87.31 200 GLU A C 1
ATOM 1564 O O . GLU A 1 200 ? 21.296 -0.217 -27.496 1.00 87.31 200 GLU A O 1
ATOM 1569 N N . SER A 1 201 ? 19.773 1.424 -27.587 1.00 79.00 201 SER A N 1
ATOM 1570 C CA . SER A 1 201 ? 19.091 0.837 -28.738 1.00 79.00 201 SER A CA 1
ATOM 1571 C C . SER A 1 201 ? 18.523 1.896 -29.671 1.00 79.00 201 SER A C 1
ATOM 1573 O O . SER A 1 201 ? 17.429 2.418 -29.463 1.00 79.00 201 SER A O 1
ATOM 1575 N N . SER A 1 202 ? 19.199 2.075 -30.807 1.00 66.50 202 SER A N 1
ATOM 1576 C CA . SER A 1 202 ? 18.744 2.895 -31.941 1.00 66.50 202 SER A CA 1
ATOM 1577 C C . SER A 1 202 ? 17.424 2.422 -32.572 1.00 66.50 202 SER A C 1
ATOM 1579 O O . SER A 1 202 ? 16.820 3.136 -33.369 1.00 66.50 202 SER A O 1
ATOM 1581 N N . ALA A 1 203 ? 16.958 1.215 -32.228 1.00 59.28 203 ALA A N 1
ATOM 1582 C CA . ALA A 1 203 ? 15.706 0.644 -32.717 1.00 59.28 203 ALA A CA 1
ATOM 1583 C C . ALA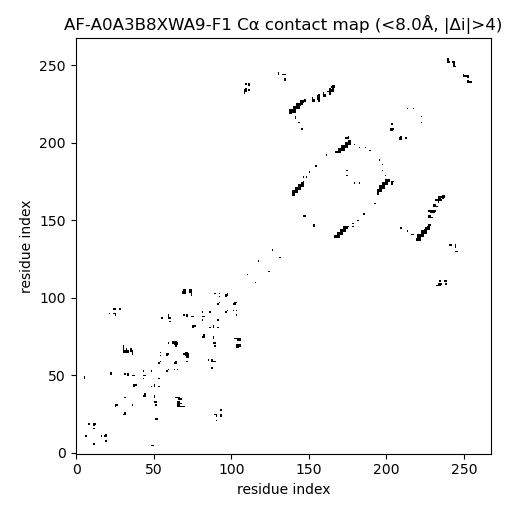 A 1 203 ? 14.464 1.057 -31.905 1.00 59.28 203 ALA A C 1
ATOM 1585 O O . ALA A 1 203 ? 13.352 0.778 -32.351 1.00 59.28 203 ALA A O 1
ATOM 1586 N N . VAL A 1 204 ? 14.609 1.705 -30.738 1.00 61.62 204 VAL A N 1
ATOM 1587 C CA . VAL A 1 204 ? 13.471 2.113 -29.882 1.00 61.62 204 VAL A CA 1
ATOM 1588 C C . VAL A 1 204 ? 13.018 3.535 -30.218 1.00 61.62 204 VAL A C 1
ATOM 1590 O O . VAL A 1 204 ? 12.785 4.368 -29.353 1.00 61.62 204 VAL A O 1
ATOM 1593 N N . SER A 1 205 ? 12.854 3.824 -31.510 1.00 59.31 205 SER A N 1
ATOM 1594 C CA . SER A 1 205 ? 12.130 5.025 -31.925 1.00 59.31 205 SER A CA 1
ATOM 1595 C C . SER A 1 205 ? 10.628 4.723 -31.879 1.00 59.31 205 SER A C 1
ATOM 1597 O O . SER A 1 205 ? 10.044 4.161 -32.810 1.00 59.31 205 SER A O 1
ATOM 1599 N N . GLY A 1 206 ? 10.012 5.025 -30.737 1.00 62.88 206 GLY A N 1
ATOM 1600 C CA . GLY A 1 206 ? 8.574 4.889 -30.515 1.00 62.88 206 GLY A CA 1
ATOM 1601 C C . GLY A 1 206 ? 8.076 3.479 -30.135 1.00 62.88 206 GLY A C 1
ATOM 1602 O O . GLY A 1 206 ? 8.858 2.540 -29.950 1.00 62.88 206 GLY A O 1
ATOM 1603 N N . PRO A 1 207 ? 6.743 3.303 -30.020 1.00 64.88 207 PRO A N 1
ATOM 1604 C CA . PRO A 1 207 ? 6.125 2.125 -29.395 1.00 64.88 207 PRO A CA 1
ATOM 1605 C C . PRO A 1 207 ? 6.445 0.791 -30.083 1.00 64.88 207 PRO A C 1
ATOM 1607 O O . PRO A 1 207 ? 6.608 -0.234 -29.426 1.00 64.88 207 PRO A O 1
ATOM 1610 N N . 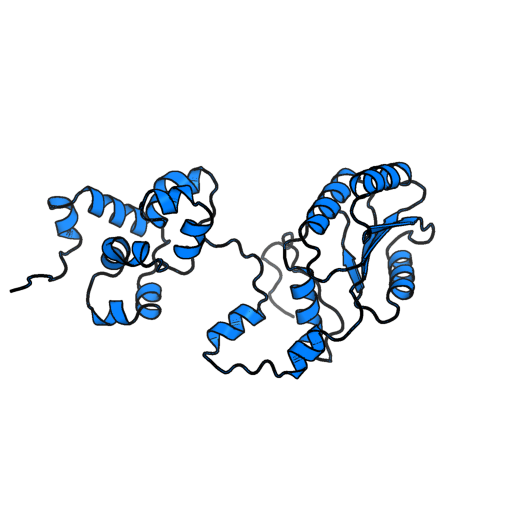SER A 1 208 ? 6.575 0.795 -31.412 1.00 67.88 208 SER A N 1
ATOM 1611 C CA . SER A 1 208 ? 6.839 -0.422 -32.196 1.00 67.88 208 SER A CA 1
ATOM 1612 C C . SER A 1 208 ? 8.241 -0.985 -31.948 1.00 67.88 208 SER A C 1
ATOM 1614 O O . SER A 1 208 ? 8.431 -2.202 -31.898 1.00 67.88 208 SER A O 1
ATOM 1616 N N . GLY A 1 209 ? 9.223 -0.099 -31.756 1.00 72.81 209 GLY A N 1
ATOM 1617 C CA . GLY A 1 209 ? 10.588 -0.476 -31.402 1.00 72.81 209 GLY A CA 1
ATOM 1618 C 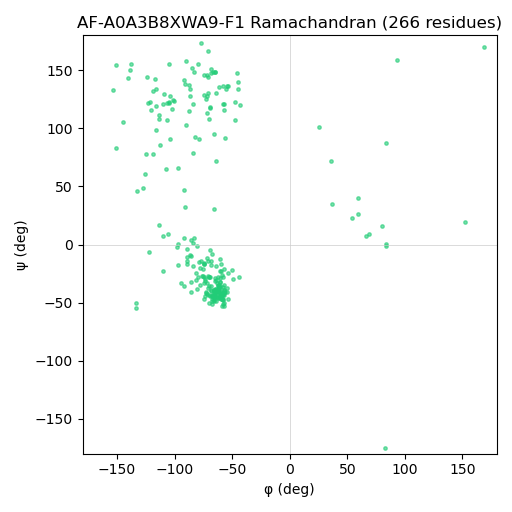C . GLY A 1 209 ? 10.663 -1.104 -30.014 1.00 72.81 209 GLY A C 1
ATOM 1619 O O . GLY A 1 209 ? 11.292 -2.150 -29.841 1.00 72.81 209 GLY A O 1
ATOM 1620 N N . LEU A 1 210 ? 9.934 -0.521 -29.056 1.00 73.56 210 LEU A N 1
ATOM 1621 C CA . LEU A 1 210 ? 9.825 -1.039 -27.694 1.00 73.56 210 LEU A CA 1
ATOM 1622 C C . LEU A 1 210 ? 9.234 -2.453 -27.683 1.00 73.56 210 LEU A C 1
ATOM 1624 O O . LEU A 1 210 ? 9.818 -3.342 -27.075 1.00 73.56 210 LEU A O 1
ATOM 1628 N N . ILE A 1 211 ? 8.139 -2.691 -28.415 1.00 72.31 211 ILE A N 1
ATOM 1629 C CA . ILE A 1 211 ? 7.496 -4.015 -28.516 1.00 72.31 211 ILE A CA 1
ATOM 1630 C C . ILE A 1 211 ? 8.458 -5.067 -29.089 1.00 72.31 211 ILE A C 1
ATOM 1632 O O . ILE A 1 211 ? 8.525 -6.187 -28.584 1.00 72.31 211 ILE A O 1
ATOM 1636 N N . SER A 1 212 ? 9.224 -4.720 -30.126 1.00 74.50 212 SER A N 1
ATOM 1637 C CA . SER A 1 212 ? 10.197 -5.634 -30.743 1.00 74.50 212 SER A CA 1
ATOM 1638 C C . SER A 1 212 ? 11.346 -5.987 -29.793 1.00 74.50 212 SER A C 1
ATOM 1640 O O . SER A 1 212 ? 11.753 -7.148 -29.703 1.00 74.50 212 SER A O 1
ATOM 1642 N N . LEU A 1 213 ? 11.850 -5.000 -29.047 1.00 77.00 213 LEU A N 1
ATOM 1643 C CA . LEU A 1 213 ? 12.874 -5.216 -28.026 1.00 77.00 213 LEU A CA 1
ATOM 1644 C C . LEU A 1 213 ? 12.343 -6.099 -26.892 1.00 77.00 213 LEU A C 1
ATOM 1646 O O . LEU A 1 213 ? 12.963 -7.097 -26.532 1.00 77.00 213 LEU A O 1
ATOM 1650 N N . VAL A 1 214 ? 11.158 -5.763 -26.392 1.00 76.38 214 VAL A N 1
ATOM 1651 C CA . VAL A 1 214 ? 10.418 -6.521 -25.385 1.00 76.38 214 VAL A CA 1
ATOM 1652 C C . VAL A 1 214 ? 10.242 -7.982 -25.806 1.00 76.38 214 VAL A C 1
ATOM 1654 O O . VAL A 1 214 ? 10.549 -8.881 -25.029 1.00 76.38 214 VAL A O 1
ATOM 1657 N N . ALA A 1 215 ? 9.834 -8.241 -27.050 1.00 74.56 215 ALA A N 1
ATOM 1658 C CA . ALA A 1 215 ? 9.658 -9.599 -27.561 1.00 74.56 215 ALA A CA 1
ATOM 1659 C C . ALA A 1 215 ? 10.967 -10.408 -27.569 1.00 74.56 215 ALA A C 1
ATOM 1661 O O . ALA A 1 215 ? 10.948 -11.610 -27.307 1.00 74.56 215 ALA A O 1
ATOM 1662 N N . LYS A 1 216 ? 12.110 -9.759 -27.833 1.00 78.06 216 LYS A N 1
ATOM 1663 C CA . LYS A 1 216 ? 13.433 -10.404 -27.779 1.00 78.06 216 LYS A CA 1
ATOM 1664 C C . LYS A 1 216 ? 13.877 -10.693 -26.347 1.00 78.06 216 LYS A C 1
ATOM 1666 O O . LYS A 1 216 ? 14.436 -11.756 -26.094 1.00 78.06 216 LYS A O 1
ATOM 1671 N N . LEU A 1 217 ? 13.634 -9.756 -25.431 1.00 73.31 217 LEU A N 1
ATOM 1672 C CA . LEU A 1 217 ? 14.032 -9.867 -24.025 1.00 73.31 217 LEU A CA 1
ATOM 1673 C C . LEU A 1 217 ? 13.170 -10.859 -23.244 1.00 73.31 217 LEU A C 1
ATOM 1675 O O . LEU A 1 217 ? 13.660 -11.468 -22.296 1.00 73.31 217 LEU A O 1
ATOM 1679 N N . ALA A 1 218 ? 11.906 -11.032 -23.642 1.00 68.44 218 ALA A N 1
ATOM 1680 C CA . ALA A 1 218 ? 10.958 -11.852 -22.907 1.00 68.44 218 ALA A CA 1
ATOM 1681 C C . ALA A 1 218 ? 11.456 -13.291 -22.724 1.00 68.44 218 ALA A C 1
ATOM 1683 O O . ALA A 1 218 ? 11.339 -13.790 -21.623 1.00 68.44 218 ALA A O 1
ATOM 1684 N N . ASN A 1 219 ? 12.037 -13.956 -23.735 1.00 70.31 219 ASN A N 1
ATOM 1685 C CA . ASN A 1 219 ? 12.602 -15.324 -23.662 1.00 70.31 219 ASN A CA 1
ATOM 1686 C C . ASN A 1 219 ? 11.829 -16.335 -22.759 1.00 70.31 219 ASN A C 1
ATOM 1688 O O . ASN A 1 219 ? 12.431 -17.179 -22.097 1.00 70.31 219 ASN A O 1
ATOM 1692 N N . GLY A 1 220 ? 10.493 -16.233 -22.697 1.00 68.12 220 GLY A N 1
ATOM 1693 C CA . GLY A 1 220 ? 9.622 -17.049 -21.831 1.00 68.12 220 GLY A CA 1
ATOM 1694 C C . GLY A 1 220 ? 9.449 -16.578 -20.371 1.00 68.12 220 GLY A C 1
ATOM 1695 O O . GLY A 1 220 ? 8.708 -17.209 -19.620 1.00 68.12 220 GLY A O 1
ATOM 1696 N N . SER A 1 221 ? 10.103 -15.495 -19.960 1.00 76.75 221 SER A N 1
ATOM 1697 C CA . SER A 1 221 ? 9.910 -14.772 -18.698 1.00 76.75 221 SER A CA 1
ATOM 1698 C C . SER A 1 221 ? 8.700 -13.836 -18.740 1.00 76.75 221 SER A C 1
ATOM 1700 O O . SER A 1 221 ? 8.309 -13.334 -19.795 1.00 76.75 221 SER A O 1
ATOM 1702 N N . ASP A 1 222 ? 8.151 -13.542 -17.558 1.00 81.06 222 ASP A N 1
ATOM 1703 C CA . ASP A 1 222 ? 7.181 -12.459 -17.392 1.00 81.06 222 ASP A CA 1
ATOM 1704 C C . ASP A 1 222 ? 7.851 -11.119 -17.708 1.00 81.06 222 ASP A C 1
ATOM 1706 O O . ASP A 1 222 ? 8.927 -10.821 -17.187 1.00 81.06 222 ASP A O 1
ATOM 1710 N N . LEU A 1 223 ? 7.217 -10.305 -18.546 1.00 83.12 223 LEU A N 1
ATOM 1711 C CA . LEU A 1 223 ? 7.760 -9.016 -18.943 1.00 83.12 223 LEU A CA 1
ATOM 1712 C C . LEU A 1 223 ? 6.863 -7.871 -18.476 1.00 83.12 223 LEU A C 1
ATOM 1714 O O . LEU A 1 223 ? 5.646 -7.902 -18.657 1.00 83.12 223 LEU A O 1
ATOM 1718 N N . LEU A 1 224 ? 7.491 -6.853 -17.894 1.00 85.88 224 LEU A N 1
ATOM 1719 C CA . LEU A 1 224 ? 6.851 -5.627 -17.442 1.00 85.88 224 LEU A CA 1
ATOM 1720 C C . LEU A 1 224 ? 7.447 -4.435 -18.187 1.00 85.88 224 LEU A C 1
ATOM 1722 O O . LEU A 1 224 ? 8.663 -4.295 -18.265 1.00 85.88 224 LEU A O 1
ATOM 1726 N N . ILE A 1 225 ? 6.591 -3.559 -18.702 1.00 85.38 225 ILE A N 1
ATOM 1727 C CA . ILE A 1 225 ? 7.002 -2.258 -19.234 1.00 85.38 225 ILE A CA 1
ATOM 1728 C C . ILE A 1 225 ? 6.669 -1.224 -18.163 1.00 85.38 225 ILE A C 1
ATOM 1730 O O . ILE A 1 225 ? 5.524 -1.160 -17.713 1.00 85.38 225 ILE A O 1
ATOM 1734 N N . LEU A 1 226 ? 7.663 -0.446 -17.744 1.00 87.31 226 LEU A N 1
ATOM 1735 C CA . LEU A 1 226 ? 7.507 0.589 -16.728 1.00 87.31 226 LEU A CA 1
ATOM 1736 C C . LEU A 1 226 ? 7.947 1.929 -17.307 1.00 87.31 226 LEU A C 1
ATOM 1738 O O . LEU A 1 226 ? 9.085 2.070 -17.741 1.00 87.31 226 LEU A O 1
ATOM 1742 N N . ASP A 1 227 ? 7.048 2.907 -17.304 1.00 84.62 227 ASP A N 1
ATOM 1743 C CA . ASP A 1 227 ? 7.372 4.271 -17.715 1.00 84.62 227 ASP A CA 1
ATOM 1744 C C . ASP A 1 227 ? 8.455 4.864 -16.795 1.00 84.62 227 ASP A C 1
ATOM 1746 O O . ASP A 1 227 ? 8.369 4.741 -15.573 1.00 84.62 227 ASP A O 1
ATOM 1750 N N . SER A 1 228 ? 9.460 5.532 -17.368 1.00 83.25 228 SER A N 1
ATOM 1751 C CA . SER A 1 228 ? 10.487 6.253 -16.607 1.00 83.25 228 SER A CA 1
ATOM 1752 C C . SER A 1 228 ? 9.935 7.362 -15.700 1.00 83.25 228 SER A C 1
ATOM 1754 O O . SER A 1 228 ? 10.630 7.773 -14.773 1.00 83.25 228 SER A O 1
ATOM 1756 N N . ALA A 1 229 ? 8.697 7.819 -15.910 1.00 80.56 229 ALA A N 1
ATOM 1757 C CA . ALA A 1 229 ? 8.005 8.748 -15.017 1.00 80.56 229 ALA A CA 1
ATOM 1758 C C . ALA A 1 229 ? 7.254 8.080 -13.855 1.00 80.56 229 ALA A C 1
ATOM 1760 O O . ALA A 1 229 ? 6.801 8.771 -12.935 1.00 80.56 229 ALA A O 1
ATOM 1761 N N . ALA A 1 230 ? 7.129 6.752 -13.860 1.00 78.38 230 ALA A N 1
ATOM 1762 C CA . ALA A 1 230 ? 6.406 6.030 -12.827 1.00 78.38 230 ALA A CA 1
ATOM 1763 C C . ALA A 1 230 ? 7.198 5.954 -11.512 1.00 78.38 230 ALA A C 1
ATOM 1765 O O . ALA A 1 230 ? 8.420 5.818 -11.484 1.00 78.38 230 ALA A O 1
ATOM 1766 N N . VAL A 1 231 ? 6.476 5.981 -10.392 1.00 78.12 231 VAL A N 1
ATOM 1767 C CA . VAL A 1 231 ? 7.018 5.685 -9.061 1.00 78.12 231 VAL A CA 1
ATOM 1768 C C . VAL A 1 231 ? 6.308 4.445 -8.545 1.00 78.12 231 VAL A C 1
ATOM 1770 O O . VAL A 1 231 ? 5.086 4.442 -8.395 1.00 78.12 231 VAL A O 1
ATOM 1773 N N . VAL A 1 232 ? 7.065 3.382 -8.277 1.00 78.38 232 VAL A N 1
ATOM 1774 C CA . VAL A 1 232 ? 6.489 2.101 -7.860 1.00 78.38 232 VAL A CA 1
ATOM 1775 C C . VAL A 1 232 ? 6.381 1.986 -6.342 1.00 78.38 232 VAL A C 1
ATOM 1777 O O . VAL A 1 232 ? 7.261 2.410 -5.592 1.00 78.38 232 VAL A O 1
ATOM 1780 N N . SER A 1 233 ? 5.289 1.379 -5.876 1.00 71.38 233 SER A N 1
ATOM 1781 C CA . SER A 1 233 ? 5.075 1.063 -4.463 1.00 71.38 233 SER A CA 1
ATOM 1782 C C . SER A 1 233 ? 5.607 -0.325 -4.110 1.00 71.38 233 SER A C 1
ATOM 1784 O O . SER A 1 233 ? 5.649 -1.221 -4.951 1.00 71.38 233 SER A O 1
ATOM 1786 N N . THR A 1 234 ? 5.903 -0.572 -2.838 1.00 69.06 234 THR A N 1
ATOM 1787 C CA . THR A 1 234 ? 6.289 -1.908 -2.364 1.00 69.06 234 THR A CA 1
ATOM 1788 C C . THR A 1 234 ? 5.236 -2.969 -2.723 1.00 69.06 234 THR A C 1
ATOM 1790 O O . THR A 1 234 ? 4.041 -2.758 -2.517 1.00 69.06 234 THR A O 1
ATOM 1793 N N . GLY A 1 235 ? 5.679 -4.118 -3.248 1.00 70.56 235 GLY A N 1
ATOM 1794 C CA . GLY A 1 235 ? 4.814 -5.251 -3.610 1.00 70.56 235 GLY A CA 1
ATOM 1795 C C . GLY A 1 235 ? 4.143 -5.160 -4.987 1.00 70.56 235 GLY A C 1
ATOM 1796 O O . GLY A 1 235 ? 3.383 -6.057 -5.351 1.00 70.56 235 GLY A O 1
ATOM 1797 N N . TRP A 1 236 ? 4.394 -4.095 -5.756 1.00 79.12 236 TRP A N 1
ATOM 1798 C CA . TRP A 1 236 ? 3.730 -3.844 -7.040 1.00 79.12 236 TRP A CA 1
ATOM 1799 C C . TRP A 1 236 ? 3.885 -4.987 -8.061 1.00 79.12 236 TRP A C 1
ATOM 1801 O O . TRP A 1 236 ? 2.907 -5.329 -8.727 1.00 79.12 236 TRP A O 1
ATOM 1811 N N . MET A 1 237 ? 5.057 -5.631 -8.158 1.00 81.12 237 MET A N 1
ATOM 1812 C CA . MET A 1 237 ? 5.257 -6.740 -9.104 1.00 81.12 237 MET A CA 1
ATOM 1813 C C . MET A 1 237 ? 4.514 -7.990 -8.672 1.00 81.12 237 MET A C 1
ATOM 1815 O O . MET A 1 237 ? 3.882 -8.640 -9.505 1.00 81.12 237 MET A O 1
ATOM 1819 N N . ARG A 1 238 ? 4.546 -8.325 -7.376 1.00 77.50 238 ARG A N 1
ATOM 1820 C CA . ARG A 1 238 ? 3.761 -9.444 -6.850 1.00 77.50 238 ARG A CA 1
ATOM 1821 C C . ARG A 1 238 ? 2.274 -9.244 -7.159 1.00 77.50 238 ARG A C 1
ATOM 1823 O O . ARG A 1 238 ? 1.646 -10.202 -7.608 1.00 77.50 238 ARG A O 1
ATOM 1830 N N . ASN A 1 239 ? 1.770 -8.013 -7.016 1.00 74.94 239 ASN A N 1
ATOM 1831 C CA . ASN A 1 239 ? 0.399 -7.587 -7.341 1.00 74.94 239 ASN A CA 1
ATOM 1832 C C . ASN A 1 239 ? 0.030 -7.828 -8.806 1.00 74.94 239 ASN A C 1
ATOM 1834 O O . ASN A 1 239 ? -0.970 -8.493 -9.088 1.00 74.94 239 ASN A O 1
ATOM 1838 N N . LEU A 1 240 ? 0.872 -7.365 -9.730 1.00 80.12 240 LEU A N 1
ATOM 1839 C CA . LEU A 1 240 ? 0.672 -7.585 -11.163 1.00 80.12 240 LEU A CA 1
ATOM 1840 C C . LEU A 1 240 ? 0.760 -9.070 -11.532 1.00 80.12 240 LEU A C 1
ATOM 1842 O O . LEU A 1 240 ? -0.121 -9.581 -12.224 1.00 80.12 240 LEU A O 1
ATOM 1846 N N . LYS A 1 241 ? 1.765 -9.792 -11.020 1.00 79.75 241 LYS A N 1
ATOM 1847 C CA . LYS A 1 241 ? 1.963 -11.214 -11.336 1.00 79.75 241 LYS A CA 1
ATOM 1848 C C . LYS A 1 241 ? 0.754 -12.052 -10.938 1.00 79.75 241 LYS A C 1
ATOM 1850 O O . LYS A 1 241 ? 0.315 -12.891 -11.718 1.00 79.75 241 LYS A O 1
ATOM 1855 N N . ALA A 1 242 ? 0.173 -11.826 -9.765 1.00 76.31 242 ALA A N 1
ATOM 1856 C CA . ALA A 1 242 ? -0.992 -12.613 -9.383 1.00 76.31 242 ALA A CA 1
ATOM 1857 C C . ALA A 1 242 ? -2.273 -12.206 -10.107 1.00 76.31 242 ALA A C 1
ATOM 1859 O O . ALA A 1 242 ? -3.141 -13.058 -10.271 1.00 76.31 242 ALA A O 1
ATOM 1860 N N . ALA A 1 243 ? -2.405 -10.946 -10.538 1.00 75.75 243 ALA A N 1
ATOM 1861 C CA . ALA A 1 243 ? -3.511 -10.549 -11.403 1.00 75.75 243 ALA A CA 1
ATOM 1862 C C . ALA A 1 243 ? -3.457 -11.341 -12.720 1.00 75.75 243 ALA A C 1
ATOM 1864 O O . ALA A 1 243 ? -4.455 -11.942 -13.109 1.00 75.75 243 ALA A O 1
ATOM 1865 N N . VAL A 1 244 ? -2.269 -11.452 -13.328 1.00 77.06 244 VAL A N 1
ATOM 1866 C CA . VAL A 1 244 ? -2.050 -12.277 -14.530 1.00 77.06 244 VAL A CA 1
ATOM 1867 C C . VAL A 1 244 ? -2.252 -13.770 -14.245 1.00 77.06 244 VAL A C 1
ATOM 1869 O O . VAL A 1 244 ? -2.838 -14.484 -15.045 1.00 77.06 244 VAL A O 1
ATOM 1872 N N . ARG A 1 245 ? -1.789 -14.278 -13.098 1.00 75.56 245 ARG A N 1
ATOM 1873 C CA . ARG A 1 245 ? -1.871 -15.712 -12.746 1.00 75.56 245 ARG A CA 1
ATOM 1874 C C . ARG A 1 245 ? -3.186 -16.127 -12.084 1.00 75.56 245 ARG A C 1
ATOM 1876 O O . ARG A 1 245 ? -3.330 -17.291 -11.684 1.00 75.56 245 ARG A O 1
ATOM 1883 N N . HIS A 1 246 ? -4.136 -15.200 -11.957 1.00 68.19 246 HIS A N 1
ATOM 1884 C CA . HIS A 1 246 ? -5.425 -15.473 -11.336 1.00 68.19 246 HIS A CA 1
ATOM 1885 C C . HIS A 1 246 ? -6.229 -16.498 -12.141 1.00 68.19 246 HIS A C 1
ATOM 1887 O O . HIS A 1 246 ? -6.790 -17.425 -11.553 1.00 68.19 246 HIS A O 1
ATOM 1893 N N . ALA A 1 247 ? -6.207 -16.379 -13.467 1.00 65.44 247 ALA A N 1
ATOM 1894 C CA . ALA A 1 247 ? -6.859 -17.294 -14.389 1.00 65.44 247 ALA A CA 1
ATOM 1895 C C . ALA A 1 247 ? -5.953 -17.569 -15.600 1.00 65.44 247 ALA A C 1
ATOM 1897 O O . ALA A 1 247 ? -5.107 -16.755 -15.959 1.00 65.44 247 ALA A O 1
ATOM 1898 N N . SER A 1 248 ? -6.080 -18.757 -16.193 1.00 67.38 248 SER A N 1
ATOM 1899 C CA . SER A 1 248 ? -5.201 -19.224 -17.277 1.00 67.38 248 SER A CA 1
ATOM 1900 C C . SER A 1 248 ? -5.420 -18.512 -18.617 1.00 67.38 248 SER A C 1
ATOM 1902 O O . SER A 1 248 ? -4.630 -18.694 -19.536 1.00 67.38 248 SER A O 1
ATOM 1904 N N . ASP A 1 249 ? -6.499 -17.747 -18.739 1.00 73.25 249 ASP A N 1
ATOM 1905 C CA . ASP A 1 249 ? -6.902 -16.966 -19.910 1.00 73.25 249 ASP A CA 1
ATOM 1906 C C . ASP A 1 249 ? -6.496 -15.483 -19.823 1.00 73.25 249 ASP A C 1
ATOM 1908 O O . ASP A 1 249 ? -6.694 -14.733 -20.780 1.00 73.25 249 ASP A O 1
ATOM 1912 N N . VAL A 1 250 ? -5.882 -15.051 -18.716 1.00 70.81 250 VAL A N 1
ATOM 1913 C CA . VAL A 1 250 ? -5.395 -13.677 -18.547 1.00 70.81 250 VAL A CA 1
ATOM 1914 C C . VAL A 1 250 ? -3.973 -13.551 -19.097 1.00 70.81 250 VAL A C 1
ATOM 1916 O O . VAL A 1 250 ? -3.027 -14.136 -18.572 1.00 70.81 250 VAL A O 1
ATOM 1919 N N . GLY A 1 251 ? -3.815 -12.759 -20.162 1.00 66.69 251 GLY A N 1
ATOM 1920 C CA . GLY A 1 251 ? -2.527 -12.532 -20.832 1.00 66.69 251 GLY A CA 1
ATOM 1921 C C . GLY A 1 251 ? -1.787 -11.254 -20.420 1.00 66.69 251 GLY A C 1
ATOM 1922 O O . GLY A 1 251 ? -0.589 -11.143 -20.671 1.00 66.69 251 GLY A O 1
ATOM 1923 N N . CYS A 1 252 ? -2.465 -10.284 -19.800 1.00 77.06 252 CYS A N 1
ATOM 1924 C CA . CYS A 1 252 ? -1.870 -9.011 -19.390 1.00 77.06 252 CYS A CA 1
ATOM 1925 C C . CYS A 1 252 ? -2.565 -8.429 -18.151 1.00 77.06 252 CYS A C 1
ATOM 1927 O O . CYS A 1 252 ? -3.733 -8.706 -17.886 1.00 77.06 252 CYS A O 1
ATOM 1929 N N . ALA A 1 253 ? -1.837 -7.610 -17.393 1.00 78.44 253 ALA A N 1
ATOM 1930 C CA . ALA A 1 253 ? -2.377 -6.806 -16.304 1.00 78.44 253 ALA A CA 1
ATOM 1931 C C . ALA A 1 253 ? -1.696 -5.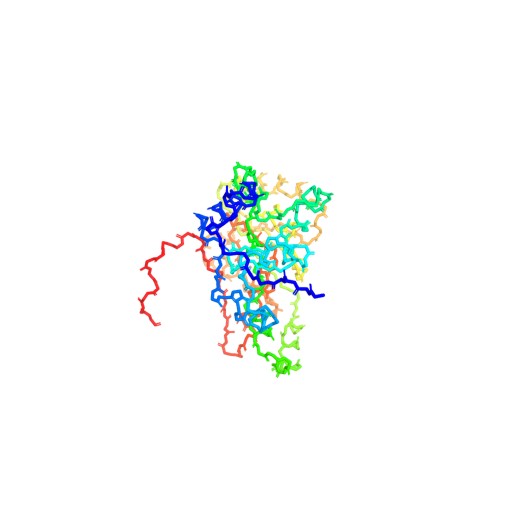436 -16.315 1.00 78.44 253 ALA A C 1
ATOM 1933 O O . ALA A 1 253 ? -0.498 -5.344 -16.582 1.00 78.44 253 ALA A O 1
ATOM 1934 N N . ALA A 1 254 ? -2.453 -4.390 -15.999 1.00 75.12 254 ALA A N 1
ATOM 1935 C CA . ALA A 1 254 ? -1.947 -3.032 -15.856 1.00 75.12 254 ALA A CA 1
ATOM 1936 C C . ALA A 1 254 ? -2.305 -2.492 -14.463 1.00 75.12 254 ALA A C 1
ATOM 1938 O O . ALA A 1 254 ? -3.370 -2.833 -13.936 1.00 75.12 254 ALA A O 1
ATOM 1939 N N . PRO A 1 255 ? -1.434 -1.680 -13.838 1.00 69.19 255 PRO A N 1
ATOM 1940 C CA . PRO A 1 255 ? -1.777 -0.998 -12.600 1.00 69.19 255 PRO A CA 1
ATOM 1941 C C . PRO A 1 255 ? -2.879 0.037 -12.858 1.00 69.19 255 PRO A C 1
ATOM 1943 O O . PRO A 1 255 ? -2.949 0.631 -13.933 1.00 69.19 255 PRO A O 1
ATOM 1946 N N . LEU A 1 256 ? -3.736 0.263 -11.861 1.00 63.53 256 LEU A N 1
ATOM 1947 C CA . LEU A 1 256 ? -4.698 1.360 -11.910 1.00 63.53 256 LEU A CA 1
ATOM 1948 C C . LEU A 1 256 ? -3.922 2.670 -11.726 1.00 63.53 256 LEU A C 1
ATOM 1950 O O . LEU A 1 256 ? -3.334 2.886 -10.665 1.00 63.53 256 LEU A O 1
ATOM 1954 N N . ASP A 1 257 ? -3.876 3.505 -12.758 1.00 51.62 257 ASP A N 1
ATOM 1955 C CA . ASP A 1 257 ? -3.133 4.760 -12.707 1.00 51.62 257 ASP A CA 1
ATOM 1956 C C . ASP A 1 257 ? -3.847 5.764 -11.785 1.00 51.62 257 ASP A C 1
ATOM 1958 O O . ASP A 1 257 ? -5.055 5.988 -11.906 1.00 51.62 257 ASP A O 1
ATOM 1962 N N . ALA A 1 258 ? -3.115 6.383 -10.855 1.00 44.41 258 ALA A N 1
ATOM 1963 C CA . ALA A 1 258 ? -3.673 7.367 -9.919 1.00 44.41 258 ALA A CA 1
ATOM 1964 C C . ALA A 1 258 ? -4.122 8.667 -10.622 1.00 44.41 258 ALA A C 1
ATOM 1966 O O . ALA A 1 258 ? -4.752 9.521 -9.997 1.00 44.41 258 ALA A O 1
ATOM 1967 N N . ALA A 1 259 ? -3.798 8.812 -11.911 1.00 36.22 259 ALA A N 1
ATOM 1968 C CA . ALA A 1 259 ? -4.170 9.936 -12.760 1.00 36.22 259 ALA A CA 1
ATOM 1969 C C . ALA A 1 259 ? -5.516 9.766 -13.492 1.00 36.22 259 ALA A C 1
ATOM 1971 O O . ALA A 1 259 ? -5.950 10.704 -14.162 1.00 36.22 259 ALA A O 1
ATOM 1972 N N . LEU A 1 260 ? -6.202 8.622 -13.373 1.00 31.12 260 LEU A N 1
ATOM 1973 C CA . LEU A 1 260 ? -7.549 8.492 -13.930 1.00 31.12 260 LEU A CA 1
ATOM 1974 C C . LEU A 1 260 ? -8.524 9.365 -13.116 1.00 31.12 260 LEU A C 1
ATOM 1976 O O . LEU A 1 260 ? -8.694 9.124 -11.915 1.00 31.12 260 LEU A O 1
ATOM 1980 N N . PRO A 1 261 ? -9.183 10.377 -13.718 1.00 28.45 261 PRO A N 1
ATOM 1981 C CA . PRO A 1 261 ? -10.268 11.068 -13.041 1.00 28.45 261 PRO A CA 1
ATOM 1982 C C . PRO A 1 261 ? -11.327 10.027 -12.673 1.00 28.45 261 PRO A C 1
ATOM 1984 O O . PRO A 1 261 ? -11.648 9.149 -13.471 1.00 28.45 261 PRO A O 1
ATOM 1987 N N . ALA A 1 262 ? -11.858 10.119 -11.456 1.00 33.50 262 ALA A N 1
ATOM 1988 C CA . ALA A 1 262 ? -12.785 9.162 -10.848 1.00 33.50 262 ALA A CA 1
ATOM 1989 C C . ALA A 1 262 ? -14.173 9.060 -11.539 1.00 33.50 262 ALA A C 1
ATOM 1991 O O . ALA A 1 262 ? -15.173 8.821 -10.869 1.00 33.50 262 ALA A O 1
ATOM 1992 N N . GLY A 1 263 ? -14.263 9.280 -12.855 1.00 35.25 263 GLY A N 1
ATOM 1993 C CA . GLY A 1 263 ? -15.507 9.460 -13.601 1.00 35.25 263 GLY A CA 1
ATOM 1994 C C . GLY A 1 263 ? -15.773 8.497 -14.762 1.00 35.25 263 GLY A C 1
ATOM 1995 O O . GLY A 1 263 ? -16.875 8.554 -15.286 1.00 35.25 263 GLY A O 1
ATOM 1996 N N . GLU A 1 264 ? -14.854 7.614 -15.166 1.00 31.95 264 GLU A N 1
ATOM 1997 C CA . GLU A 1 264 ? -15.074 6.743 -16.345 1.00 31.95 264 GLU A CA 1
ATOM 1998 C C . GLU A 1 264 ? -14.860 5.250 -16.062 1.00 31.95 264 GLU A C 1
ATOM 2000 O O . GLU A 1 264 ? -14.195 4.531 -16.799 1.00 31.95 264 GLU A O 1
ATOM 2005 N N . LEU A 1 265 ? -15.466 4.760 -14.981 1.00 35.78 265 LEU A N 1
ATOM 2006 C CA . LEU A 1 265 ? -15.775 3.335 -14.833 1.00 35.78 265 LEU A CA 1
ATOM 2007 C C . LEU A 1 265 ? -17.269 3.177 -14.529 1.00 35.78 265 LEU A C 1
ATOM 2009 O O . LEU A 1 265 ? -17.668 2.672 -13.483 1.00 35.78 265 LEU A O 1
ATOM 2013 N N . SER A 1 266 ? -18.099 3.641 -15.462 1.00 35.84 266 SER A N 1
ATOM 2014 C CA . SER A 1 266 ? -19.405 3.041 -15.717 1.00 35.84 266 SER A CA 1
ATOM 2015 C C . SER A 1 266 ? -19.430 2.601 -17.176 1.00 35.84 266 SER A C 1
ATOM 2017 O O . SER A 1 266 ? -19.248 3.428 -18.065 1.00 35.84 266 SER A O 1
ATOM 2019 N N . ASP A 1 267 ? -19.687 1.311 -17.366 1.00 33.88 267 ASP A N 1
ATOM 2020 C CA . ASP A 1 267 ? -20.037 0.634 -18.617 1.00 33.88 267 ASP A CA 1
ATOM 2021 C C . ASP A 1 267 ? -18.885 0.216 -19.551 1.00 33.88 267 ASP A C 1
ATOM 2023 O O . ASP A 1 267 ? -18.564 0.883 -20.535 1.00 33.88 267 ASP A O 1
ATOM 2027 N N . ALA A 1 268 ? -18.357 -0.986 -19.285 1.00 31.83 268 ALA A N 1
ATOM 2028 C CA . ALA A 1 268 ? -18.040 -1.999 -20.299 1.00 31.83 268 ALA A CA 1
ATOM 2029 C C . ALA A 1 268 ? -18.114 -3.406 -19.682 1.00 31.83 268 ALA A C 1
ATOM 2031 O O . ALA A 1 268 ? -17.476 -3.618 -18.625 1.00 31.83 268 ALA A O 1
#

Sequence (268 aa):
MSFRKAVPRLLLRLFDREKARHVSLIEGSGLFDVDWYLQEYPDVARSSVDPLLHYLDFGAGELRDPGPSFSTSWYASAYPEVGASGQNPLIHYLTQGRAQGFTAVRPRVHVPWWEEKSRERGRGAPFEAGFLGRMTEGSKPVVVVPLGDDGGSAERCLASLRVSNDLGASVVVVFDPSQTDLAQRLAAQTDDLPWIEFCESSAVSGPSGLISLVAKLANGSDLLILDSAAVVSTGWMRNLKAAVRHASDVGCAAPLDAALPAGELSDA

Solvent-accessible surface area (backbone atoms only — not comparable to full-atom values): 15903 Å² total; per-residue (Å²): 137,86,86,80,68,76,77,57,75,80,53,31,63,78,78,37,56,66,60,38,48,51,52,53,52,46,65,74,63,70,43,58,34,68,70,55,36,39,67,76,34,57,69,53,55,74,64,72,53,56,66,67,59,44,33,75,76,44,29,47,86,71,41,42,52,49,22,100,68,26,33,34,50,49,42,30,65,76,38,54,71,46,49,73,65,71,55,52,51,67,59,47,32,78,75,46,31,58,85,73,69,51,69,54,41,69,71,82,62,61,65,41,75,64,63,55,54,50,61,76,45,61,93,71,61,73,75,45,73,65,51,61,46,52,69,67,52,70,52,63,34,40,37,38,29,51,62,64,94,57,68,79,35,38,56,51,19,54,58,25,44,73,78,33,58,82,70,67,44,41,34,38,39,35,36,45,80,92,41,48,73,57,52,53,55,52,48,67,76,42,68,91,39,89,47,58,43,80,44,80,38,86,64,53,74,55,72,69,26,46,52,55,50,48,62,65,69,27,80,82,28,51,70,42,83,43,62,24,74,44,72,59,53,62,47,51,64,61,43,43,52,48,60,24,54,68,44,96,85,46,87,68,68,78,80,85,61,91,81,62,71,97,76,80,90,75,91,133